Protein AF-A0A7C7ZGY5-F1 (afdb_monomer_lite)

pLDDT: mean 77.36, std 22.37, range [29.62, 97.62]

Foldseek 3Di:
DDDDDDDPDPPPPPDPPPLQWLFLVQLVVPFAKKWFWKWFQAPNDTDIKIWIWGWARWDPVDPFTKTKIFTDFIPCLRTLFIAQPVGDTFFTKGKIWIKTAPDRDDSVCSVVVNVVCCVPQVWGKIAGQWMWMFTHGHNDPPDTHDTDIQHRKIWTWHFDDPPDVLCVSCVPPDAPTKTKIWIAGPVGDIDIHIIGRHDPDPPDPDPPDDDDDDDDDDDDDDDDDPDPDDDD

Radius of gyration: 22.77 Å; chains: 1; bounding box: 55×67×70 Å

Secondary structure (DSSP, 8-state):
---------------------HHHHHHHHH-EEEEEEEEEEETTEEEEEEEEEEEPPP-TTSSS--EEEEEPPPS-TT-SEEE-TTS-B--EEEEEEEEE-S----GGGHHHHHHHHHHHHSEEEEEEEEEEEEEEPTT--SPPPPPEE-TT-EEEEEEPPTT-HHHHHTTTS--S-EEEEEEE-TT--EEEEEEEEEPP--TT---S------------PPPP----S---

Structure (mmCIF, N/CA/C/O backbone):
data_AF-A0A7C7ZGY5-F1
#
_entry.id   AF-A0A7C7ZGY5-F1
#
loop_
_atom_site.group_PDB
_atom_site.id
_atom_site.type_symbol
_atom_site.label_atom_id
_atom_site.label_alt_id
_atom_site.label_comp_id
_atom_site.label_asym_id
_atom_site.label_entity_id
_atom_site.label_seq_id
_atom_site.pdbx_PDB_ins_code
_atom_site.Cartn_x
_atom_site.Cartn_y
_atom_site.Cartn_z
_atom_site.occupancy
_atom_site.B_iso_or_equiv
_atom_site.auth_seq_id
_atom_site.auth_comp_id
_atom_site.auth_asym_id
_atom_site.auth_atom_id
_atom_site.pdbx_PDB_model_num
ATOM 1 N N . MET A 1 1 ? 37.189 49.397 -39.766 1.00 38.53 1 MET A N 1
ATOM 2 C CA . MET A 1 1 ? 37.515 47.976 -39.514 1.00 38.53 1 MET A CA 1
ATOM 3 C C . MET A 1 1 ? 36.945 47.603 -38.155 1.00 38.53 1 MET A C 1
ATOM 5 O O . MET A 1 1 ? 37.521 47.993 -37.152 1.00 38.53 1 MET A O 1
ATOM 9 N N . PHE A 1 2 ? 35.785 46.947 -38.115 1.00 38.94 2 PHE A N 1
ATOM 10 C CA . PHE A 1 2 ? 35.175 46.464 -36.872 1.00 38.94 2 PHE A CA 1
ATOM 11 C C . PHE A 1 2 ? 35.420 44.957 -36.780 1.00 38.94 2 PHE A C 1
ATOM 13 O O . PHE A 1 2 ? 34.933 44.198 -37.615 1.00 38.94 2 PHE A O 1
ATOM 20 N N . GLY A 1 3 ? 36.256 44.557 -35.821 1.00 39.28 3 GLY A N 1
ATOM 21 C CA . GLY A 1 3 ? 36.583 43.161 -35.547 1.00 39.28 3 GLY A CA 1
ATOM 22 C C . GLY A 1 3 ? 35.405 42.460 -34.880 1.00 39.28 3 GLY A C 1
ATOM 23 O O . GLY A 1 3 ? 34.872 42.939 -33.883 1.00 39.28 3 GLY A O 1
ATOM 24 N N . ILE A 1 4 ? 34.987 41.340 -35.460 1.00 48.84 4 ILE A N 1
ATOM 25 C CA . ILE A 1 4 ? 33.901 40.497 -34.963 1.00 48.84 4 I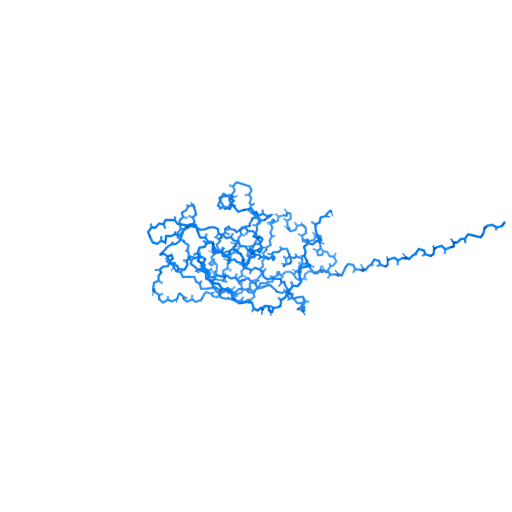LE A CA 1
ATOM 26 C C . ILE A 1 4 ? 34.417 39.724 -33.744 1.00 48.84 4 ILE A C 1
ATOM 28 O O . ILE A 1 4 ? 35.307 38.883 -33.866 1.00 48.84 4 ILE A O 1
ATOM 32 N N . SER A 1 5 ? 33.849 40.008 -32.571 1.00 43.19 5 SER A N 1
ATOM 33 C CA . SER A 1 5 ? 34.026 39.201 -31.363 1.00 43.19 5 SER A CA 1
ATOM 34 C C . SER A 1 5 ? 33.410 37.819 -31.569 1.00 43.19 5 SER A C 1
ATOM 36 O O . SER A 1 5 ? 32.190 37.670 -31.646 1.00 43.19 5 SER A O 1
ATOM 38 N N . LEU A 1 6 ? 34.265 36.802 -31.645 1.00 45.12 6 LEU A N 1
ATOM 39 C CA . LEU A 1 6 ? 33.872 35.400 -31.652 1.00 45.12 6 LEU A CA 1
ATOM 40 C C . LEU A 1 6 ? 33.504 34.993 -30.215 1.00 45.12 6 LEU A C 1
ATOM 42 O O . LEU A 1 6 ? 34.368 34.653 -29.409 1.00 45.12 6 LEU A O 1
ATOM 46 N N . VAL A 1 7 ? 32.220 35.064 -29.865 1.00 47.22 7 VAL A N 1
ATOM 47 C CA . VAL A 1 7 ? 31.720 34.465 -28.621 1.00 47.22 7 VAL A CA 1
ATOM 48 C C . VAL A 1 7 ? 31.669 32.957 -28.849 1.00 47.22 7 VAL A C 1
ATOM 50 O O . VAL A 1 7 ? 30.792 32.463 -29.557 1.00 47.22 7 VAL A O 1
ATOM 53 N N . LEU A 1 8 ? 32.634 32.222 -28.284 1.00 43.62 8 LEU A N 1
ATOM 54 C CA . LEU A 1 8 ? 32.565 30.766 -28.200 1.00 43.62 8 LEU A CA 1
ATOM 55 C C . LEU A 1 8 ? 31.308 30.394 -27.408 1.00 43.62 8 LEU A C 1
ATOM 57 O O . LEU A 1 8 ? 31.261 30.521 -26.185 1.00 43.62 8 LEU A O 1
ATOM 61 N N . GLY A 1 9 ? 30.280 29.942 -28.126 1.00 39.06 9 GLY A N 1
ATOM 62 C CA . GLY A 1 9 ? 29.123 29.289 -27.542 1.00 39.06 9 GLY A CA 1
ATOM 63 C C . GLY A 1 9 ? 29.591 28.034 -26.821 1.00 39.06 9 GLY A C 1
ATOM 64 O O . GLY A 1 9 ? 29.951 27.044 -27.457 1.00 39.06 9 GLY A O 1
ATOM 65 N N . GLY A 1 10 ? 29.612 28.091 -25.491 1.00 37.88 10 GLY A N 1
ATOM 66 C CA . GLY A 1 10 ? 29.796 26.916 -24.659 1.00 37.88 10 GLY A CA 1
ATOM 67 C C . GLY A 1 10 ? 28.727 25.897 -25.026 1.00 37.88 10 GLY A C 1
ATOM 68 O O . GLY A 1 10 ? 27.544 26.099 -24.752 1.00 37.88 10 GLY A O 1
ATOM 69 N N . MET A 1 11 ? 29.139 24.803 -25.663 1.00 38.03 11 MET A N 1
ATOM 70 C CA . MET A 1 11 ? 28.330 23.599 -25.694 1.00 38.03 11 MET A CA 1
ATOM 71 C C . MET A 1 11 ? 28.184 23.146 -24.247 1.00 38.03 11 MET A C 1
ATOM 73 O O . MET A 1 11 ? 29.093 22.548 -23.673 1.00 38.03 11 MET A O 1
ATOM 77 N N . ALA A 1 12 ? 27.044 23.471 -23.640 1.00 38.25 12 ALA A N 1
ATOM 78 C CA . ALA A 1 12 ? 26.575 22.759 -22.472 1.00 38.25 12 ALA A CA 1
ATOM 79 C C . ALA A 1 12 ? 26.450 21.298 -22.906 1.00 38.25 12 ALA A C 1
ATOM 81 O O . ALA A 1 12 ? 25.515 20.929 -23.618 1.00 38.25 12 ALA A O 1
ATOM 82 N N . ALA A 1 13 ? 27.451 20.492 -22.553 1.00 36.31 13 ALA A N 1
ATOM 83 C CA . ALA A 1 13 ? 27.382 19.055 -22.684 1.00 36.31 13 ALA A CA 1
ATOM 84 C C . ALA A 1 13 ? 26.111 18.622 -21.954 1.00 36.31 13 ALA A C 1
ATOM 86 O O . ALA A 1 13 ? 26.026 18.717 -20.727 1.00 36.31 13 ALA A O 1
ATOM 87 N N . ALA A 1 14 ? 25.097 18.220 -22.720 1.00 39.31 14 ALA A N 1
ATOM 88 C CA . ALA A 1 14 ? 23.957 17.516 -22.181 1.00 39.31 14 ALA A CA 1
ATOM 89 C C . ALA A 1 14 ? 24.535 16.298 -21.462 1.00 39.31 14 ALA A C 1
ATOM 91 O O . ALA A 1 14 ? 25.043 15.376 -22.101 1.00 39.31 14 ALA A O 1
ATOM 92 N N . GLN A 1 15 ? 24.544 16.345 -20.130 1.00 38.47 15 GLN A N 1
ATOM 93 C CA . GLN A 1 15 ? 24.908 15.195 -19.323 1.00 38.47 15 GLN A CA 1
ATOM 94 C C . GLN A 1 15 ? 24.031 14.038 -19.813 1.00 38.47 15 GLN A C 1
ATOM 96 O O . GLN A 1 15 ? 22.812 14.231 -19.921 1.00 38.47 15 GLN A O 1
ATOM 101 N N . PRO A 1 16 ? 24.601 12.874 -20.173 1.00 39.12 16 PRO A N 1
ATOM 102 C CA . PRO A 1 16 ? 23.784 11.733 -20.537 1.00 39.12 16 PRO A CA 1
ATOM 103 C C . PRO A 1 16 ? 22.846 11.500 -19.360 1.00 39.12 16 PRO A C 1
ATOM 105 O O . PRO A 1 16 ? 23.297 11.336 -18.226 1.00 39.12 16 PRO A O 1
ATOM 108 N N . ALA A 1 17 ? 21.540 11.598 -19.613 1.00 46.69 17 ALA A N 1
ATOM 109 C CA . ALA A 1 17 ? 20.529 11.277 -18.626 1.00 46.69 17 ALA A CA 1
ATOM 110 C C . ALA A 1 17 ? 20.821 9.845 -18.176 1.00 46.69 17 ALA A C 1
ATOM 112 O O . ALA A 1 17 ? 20.553 8.920 -18.938 1.00 46.69 17 ALA A O 1
ATOM 113 N N . GLY A 1 18 ? 21.453 9.692 -17.008 1.00 50.91 18 GLY A N 1
ATOM 114 C CA . GLY A 1 18 ? 21.986 8.415 -16.548 1.00 50.91 18 GLY A CA 1
ATOM 115 C C . GLY A 1 18 ? 20.942 7.317 -16.702 1.00 50.91 18 GLY A C 1
ATOM 116 O O . GLY A 1 18 ? 19.758 7.552 -16.452 1.00 50.91 18 GLY A O 1
ATOM 117 N N . ASP A 1 19 ? 21.371 6.150 -17.175 1.00 59.72 19 ASP A N 1
ATOM 118 C CA . ASP A 1 19 ? 20.507 5.021 -17.513 1.00 59.72 19 ASP A CA 1
ATOM 119 C C . ASP A 1 19 ? 19.689 4.532 -16.304 1.00 59.72 19 ASP A C 1
ATOM 121 O O . ASP A 1 19 ? 20.076 3.612 -15.577 1.00 59.72 19 ASP A O 1
ATOM 125 N N . VAL A 1 20 ? 18.525 5.142 -16.075 1.00 77.56 20 VAL A N 1
ATOM 126 C CA . VAL A 1 20 ? 17.631 4.764 -14.979 1.00 77.56 20 VAL A CA 1
ATOM 127 C C . VAL A 1 20 ? 16.953 3.440 -15.326 1.00 77.56 20 VAL A C 1
ATOM 129 O O . VAL A 1 20 ? 16.162 3.355 -16.265 1.00 77.56 20 VAL A O 1
ATOM 132 N N . SER A 1 21 ? 17.239 2.393 -14.550 1.00 85.25 21 SER A N 1
ATOM 133 C CA . SER A 1 21 ? 16.591 1.083 -14.709 1.00 85.25 21 SER A CA 1
ATOM 134 C C . SER A 1 21 ? 15.072 1.159 -14.491 1.00 85.25 21 SER A C 1
ATOM 136 O O . SER A 1 21 ? 14.600 1.999 -13.723 1.00 85.25 21 SER A O 1
ATOM 138 N N . LEU A 1 22 ? 14.311 0.216 -15.059 1.00 87.38 22 LEU A N 1
ATOM 139 C CA . LEU A 1 22 ? 12.865 0.114 -14.814 1.00 87.38 22 LEU A CA 1
ATOM 140 C C . LEU A 1 22 ? 12.542 0.002 -13.316 1.00 87.38 22 LEU A C 1
ATOM 142 O O . LEU A 1 22 ? 11.633 0.673 -12.843 1.00 87.38 22 LEU A O 1
ATOM 146 N N . ASN A 1 23 ? 13.321 -0.785 -12.568 1.00 88.88 23 ASN A N 1
ATOM 147 C CA . ASN A 1 23 ? 13.136 -0.945 -11.126 1.00 88.88 23 ASN A CA 1
ATOM 148 C C . ASN A 1 23 ? 13.255 0.404 -10.388 1.00 88.88 23 ASN A C 1
ATOM 150 O O . ASN A 1 23 ? 12.352 0.772 -9.650 1.00 88.88 23 ASN A O 1
ATOM 154 N N . HIS A 1 24 ? 14.290 1.202 -10.681 1.00 88.62 24 HIS A N 1
ATOM 155 C CA . HIS A 1 24 ? 14.421 2.568 -10.147 1.00 88.62 24 HIS A CA 1
ATOM 156 C C . HIS A 1 24 ? 13.213 3.459 -10.481 1.00 88.62 24 HIS A C 1
ATOM 158 O O . HIS A 1 24 ? 12.735 4.184 -9.614 1.00 88.62 24 HIS A O 1
ATOM 164 N N . LEU A 1 25 ? 12.692 3.403 -11.713 1.00 90.56 25 LEU A N 1
ATOM 165 C CA . LEU A 1 25 ? 11.513 4.192 -12.097 1.00 90.56 25 LEU A CA 1
ATOM 166 C C . LEU A 1 25 ? 10.261 3.766 -11.324 1.00 90.56 25 LEU A C 1
ATOM 168 O O . LEU A 1 25 ? 9.490 4.617 -10.887 1.00 90.56 25 LEU A O 1
ATOM 172 N N . VAL A 1 26 ? 10.059 2.460 -11.150 1.00 93.50 26 VAL A N 1
ATOM 173 C CA . VAL A 1 26 ? 8.918 1.919 -10.407 1.00 93.50 26 VAL A CA 1
ATOM 174 C C . VAL A 1 26 ? 9.027 2.267 -8.926 1.00 93.50 26 VAL A C 1
ATOM 176 O O . VAL A 1 26 ? 8.097 2.859 -8.381 1.00 93.50 26 VAL A O 1
ATOM 179 N N . LEU A 1 27 ? 10.163 1.970 -8.291 1.00 93.62 27 LEU A N 1
ATOM 180 C CA . LEU A 1 27 ? 10.392 2.248 -6.872 1.00 93.62 27 LEU A CA 1
ATOM 181 C C . LEU A 1 27 ? 10.345 3.757 -6.574 1.00 93.62 27 LEU A C 1
ATOM 183 O O . LEU A 1 27 ? 9.690 4.196 -5.630 1.00 93.62 27 LEU A O 1
ATOM 187 N N . GLY A 1 28 ? 10.934 4.574 -7.448 1.00 92.50 28 GLY A N 1
ATOM 188 C CA . GLY A 1 28 ? 10.854 6.032 -7.368 1.00 92.50 28 GLY A CA 1
ATOM 189 C C . GLY A 1 28 ? 9.450 6.588 -7.626 1.00 92.50 28 GLY A C 1
ATOM 190 O O . GLY A 1 28 ? 9.114 7.656 -7.116 1.00 92.50 28 GLY A O 1
ATOM 191 N N . TRP A 1 29 ? 8.601 5.882 -8.381 1.00 94.75 29 TRP A N 1
ATOM 192 C CA . TRP A 1 29 ? 7.196 6.257 -8.514 1.00 94.75 29 TRP A CA 1
ATOM 193 C C . TRP A 1 29 ? 6.437 5.945 -7.230 1.00 94.75 29 TRP A C 1
ATOM 195 O O . TRP A 1 29 ? 5.744 6.834 -6.747 1.00 94.75 29 TRP A O 1
ATOM 205 N N . ILE A 1 30 ? 6.553 4.732 -6.676 1.00 95.31 30 ILE A N 1
ATOM 206 C CA . ILE A 1 30 ? 5.766 4.287 -5.509 1.00 95.31 30 ILE A CA 1
ATOM 207 C C . ILE A 1 30 ? 6.171 4.964 -4.196 1.00 95.31 30 ILE A C 1
ATOM 209 O O . ILE A 1 30 ? 5.348 4.983 -3.286 1.00 95.31 30 ILE A O 1
ATOM 213 N N . GLN A 1 31 ? 7.391 5.492 -4.074 1.00 95.06 31 GLN A N 1
ATOM 214 C CA . GLN A 1 31 ? 7.887 6.049 -2.813 1.00 95.06 31 GLN A CA 1
ATOM 215 C C . GLN A 1 31 ? 6.978 7.149 -2.240 1.00 95.06 31 GLN A C 1
ATOM 217 O O . GLN A 1 31 ? 6.319 7.897 -2.971 1.00 95.06 31 GLN A O 1
ATOM 222 N N . GLY A 1 32 ? 6.997 7.280 -0.916 1.00 94.50 32 GLY A N 1
ATOM 223 C CA . GLY A 1 32 ? 6.335 8.356 -0.192 1.00 94.50 32 GLY A CA 1
ATOM 224 C C . GLY A 1 32 ? 5.571 7.889 1.041 1.00 94.50 32 GLY A C 1
ATOM 225 O O . GLY A 1 32 ? 5.610 6.725 1.433 1.00 94.50 32 GLY A O 1
ATOM 226 N N . ASN A 1 33 ? 4.880 8.839 1.668 1.00 94.75 33 ASN A N 1
ATOM 227 C CA . ASN A 1 33 ? 4.047 8.590 2.837 1.00 94.75 33 ASN A CA 1
ATOM 228 C C . ASN A 1 33 ? 2.611 8.371 2.380 1.00 94.75 33 ASN A C 1
ATOM 230 O O . ASN A 1 33 ? 2.060 9.207 1.673 1.00 94.75 33 ASN A O 1
ATOM 234 N N . TYR A 1 34 ? 2.004 7.274 2.795 1.00 94.94 34 TYR A N 1
ATOM 235 C CA . TYR A 1 34 ? 0.626 6.934 2.490 1.00 94.94 34 TYR A CA 1
ATOM 236 C C . TYR A 1 34 ? -0.197 6.927 3.769 1.00 94.94 34 TYR A C 1
ATOM 238 O O . TYR A 1 34 ? 0.272 6.499 4.824 1.00 94.94 34 TYR A O 1
ATOM 246 N N . ALA A 1 35 ? -1.437 7.384 3.656 1.00 92.88 35 ALA A N 1
ATOM 247 C CA . ALA A 1 35 ? -2.396 7.415 4.743 1.00 92.88 35 ALA A CA 1
ATOM 248 C C . ALA A 1 35 ? -3.681 6.691 4.337 1.00 92.88 35 ALA A C 1
ATOM 250 O O . ALA A 1 35 ? -4.204 6.897 3.238 1.00 92.88 35 ALA A O 1
ATOM 251 N N . THR A 1 36 ? -4.190 5.863 5.242 1.00 91.69 36 THR A N 1
ATOM 252 C CA . THR A 1 36 ? -5.502 5.215 5.137 1.00 91.69 36 THR A CA 1
ATOM 253 C C . THR A 1 36 ? -6.373 5.717 6.289 1.00 91.69 36 THR A C 1
ATOM 255 O O . THR A 1 36 ? -5.977 5.540 7.444 1.00 91.69 36 THR A O 1
ATOM 258 N N . PRO A 1 37 ? -7.516 6.367 6.015 1.00 90.00 37 PRO A N 1
ATOM 259 C CA . PRO A 1 37 ? -8.421 6.831 7.049 1.00 90.00 37 PRO A CA 1
ATOM 260 C C . PRO A 1 37 ? -9.187 5.662 7.653 1.00 90.00 37 PRO A C 1
ATOM 262 O O . PRO A 1 37 ? -9.611 4.742 6.955 1.00 90.00 37 PRO A O 1
ATOM 265 N N . LEU A 1 38 ? -9.341 5.723 8.969 1.00 90.56 38 LEU A N 1
ATOM 266 C CA . LEU A 1 38 ? -10.076 4.761 9.772 1.00 90.56 38 LEU A CA 1
ATOM 267 C C . LEU A 1 38 ? -10.970 5.520 10.749 1.00 90.56 38 LEU A C 1
ATOM 269 O O . LEU A 1 38 ? -10.711 6.679 11.090 1.00 90.56 38 LEU A O 1
ATOM 273 N N . VAL A 1 39 ? -12.005 4.852 11.235 1.00 90.19 39 VAL A N 1
ATOM 274 C CA . VAL A 1 39 ? -12.806 5.329 12.357 1.00 90.19 39 VAL A CA 1
ATOM 275 C C . VAL A 1 39 ? -12.499 4.438 13.546 1.00 90.19 39 VAL A C 1
ATOM 277 O O . VAL A 1 39 ? -12.639 3.222 13.477 1.00 90.19 39 VAL A O 1
ATOM 280 N N . CYS A 1 40 ? -12.069 5.050 14.638 1.00 90.25 40 CYS A N 1
ATOM 281 C CA . CYS A 1 40 ? -11.637 4.368 15.843 1.00 90.25 40 CYS A CA 1
ATOM 282 C C . CYS A 1 40 ? -12.537 4.742 17.022 1.00 90.25 40 CYS A C 1
ATOM 284 O O . CYS A 1 40 ? -12.945 5.897 17.165 1.00 90.25 40 CYS A O 1
ATOM 286 N N . LYS A 1 41 ? -12.858 3.767 17.874 1.00 90.00 41 LYS A N 1
ATOM 287 C CA . LYS A 1 41 ? -13.537 3.988 19.153 1.00 90.00 41 LYS A CA 1
ATOM 288 C C . LYS A 1 41 ? -12.502 4.346 20.208 1.00 90.00 41 LYS A C 1
ATOM 290 O O . LYS A 1 41 ? -11.681 3.508 20.555 1.00 90.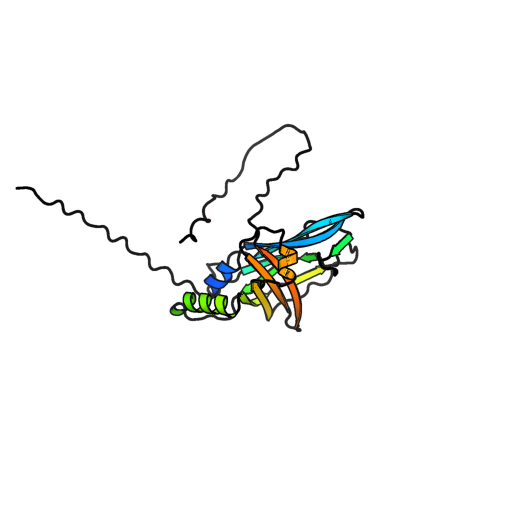00 41 LYS A O 1
ATOM 295 N N . ILE A 1 42 ? -12.561 5.575 20.706 1.00 87.06 42 ILE A N 1
ATOM 296 C CA . ILE A 1 42 ? -11.685 6.102 21.756 1.00 87.06 42 ILE A CA 1
ATOM 297 C C . ILE A 1 42 ? -12.595 6.699 22.827 1.00 87.06 42 ILE A C 1
ATOM 299 O O . ILE A 1 42 ? -13.422 7.557 22.510 1.00 87.06 42 ILE A O 1
ATOM 303 N N . ASP A 1 43 ? -12.487 6.220 24.066 1.00 86.25 43 ASP A N 1
ATOM 304 C CA . ASP A 1 43 ? -13.327 6.651 25.196 1.00 86.25 43 ASP A CA 1
ATOM 305 C C . ASP A 1 43 ? -14.841 6.570 24.892 1.00 86.25 43 ASP A C 1
ATOM 307 O O . ASP A 1 43 ? -15.617 7.473 25.197 1.00 86.25 43 ASP A O 1
ATOM 311 N N . GLY A 1 44 ? -15.270 5.518 24.183 1.00 83.62 44 GLY A N 1
ATOM 312 C CA . GLY A 1 44 ? -16.662 5.325 23.746 1.00 83.62 44 GLY A CA 1
ATOM 313 C C . GLY A 1 44 ? -17.102 6.189 22.550 1.00 83.62 44 GLY A C 1
ATOM 314 O O . GLY A 1 44 ? -18.102 5.875 21.896 1.00 83.62 44 GLY A O 1
ATOM 315 N N . ALA A 1 45 ? -16.335 7.218 22.186 1.00 87.31 45 ALA A N 1
ATOM 316 C CA . ALA A 1 45 ? -16.616 8.093 21.054 1.00 87.31 45 ALA A CA 1
ATOM 317 C C . ALA A 1 45 ? -15.963 7.589 19.758 1.00 87.31 45 ALA A C 1
ATOM 319 O O . ALA A 1 45 ? -14.852 7.061 19.754 1.00 87.31 45 ALA A O 1
ATOM 320 N N . SER A 1 46 ? -16.642 7.784 18.626 1.00 89.00 46 SER A N 1
ATOM 321 C CA . SER A 1 46 ? -16.037 7.566 17.308 1.00 89.00 46 SER A CA 1
ATOM 322 C C . SER A 1 46 ? -15.170 8.764 16.931 1.00 89.00 46 SER A C 1
ATOM 324 O O . SER A 1 46 ? -15.670 9.883 16.831 1.00 89.00 46 SER A O 1
ATOM 326 N N . ARG A 1 47 ? -13.880 8.528 16.697 1.00 87.62 47 ARG A N 1
ATOM 327 C CA . ARG A 1 47 ? -12.914 9.531 16.238 1.00 87.62 47 ARG A CA 1
ATOM 328 C C . ARG A 1 47 ? -12.210 9.050 14.975 1.00 87.62 47 ARG A C 1
ATOM 330 O O . ARG A 1 47 ? -12.096 7.852 14.731 1.00 87.62 47 ARG A O 1
ATOM 337 N N . ARG A 1 48 ? -11.729 9.992 14.167 1.00 85.44 48 ARG A N 1
ATOM 338 C CA . ARG A 1 48 ? -10.946 9.677 12.969 1.00 85.44 48 ARG A CA 1
ATOM 339 C C . ARG A 1 48 ? -9.526 9.276 13.372 1.00 85.44 48 ARG A C 1
ATOM 341 O O . ARG A 1 48 ? -8.872 10.021 14.095 1.00 85.44 48 ARG A O 1
ATOM 348 N N . GLY A 1 49 ? -9.069 8.131 12.880 1.00 87.06 49 GLY A N 1
ATOM 349 C CA . GLY A 1 49 ? -7.688 7.660 12.970 1.00 87.06 49 GLY A CA 1
ATOM 350 C C . GLY A 1 49 ? -7.044 7.565 11.586 1.00 87.06 49 GLY A C 1
ATOM 351 O O . GLY A 1 49 ? -7.730 7.600 10.559 1.00 87.06 49 GLY A O 1
ATOM 352 N N . LEU A 1 50 ? -5.717 7.438 11.552 1.00 88.88 50 LEU A N 1
ATOM 353 C CA . LEU A 1 50 ? -4.951 7.244 10.322 1.00 88.88 50 LEU A CA 1
ATOM 354 C C . LEU A 1 50 ? -3.976 6.079 10.488 1.00 88.88 50 LEU A C 1
ATOM 356 O O . LEU A 1 50 ? -3.153 6.078 11.402 1.00 88.88 50 LEU A O 1
ATOM 360 N N . ARG A 1 51 ? -4.013 5.128 9.550 1.00 90.81 51 ARG A N 1
ATOM 361 C CA . ARG A 1 51 ? -2.915 4.174 9.350 1.00 90.81 51 ARG A CA 1
ATOM 362 C C . ARG A 1 51 ? -1.901 4.789 8.399 1.00 90.81 51 ARG A C 1
ATOM 364 O O . ARG A 1 51 ? -2.273 5.216 7.301 1.00 90.81 51 ARG A O 1
ATOM 371 N N . ARG A 1 52 ? -0.628 4.794 8.797 1.00 92.56 52 ARG A N 1
ATOM 372 C CA . ARG A 1 52 ? 0.467 5.351 7.996 1.00 92.56 52 ARG A CA 1
ATOM 373 C C . ARG A 1 52 ? 1.399 4.281 7.475 1.00 92.56 52 ARG A C 1
ATOM 375 O O . ARG A 1 52 ? 1.810 3.387 8.207 1.00 92.56 52 ARG A O 1
ATOM 382 N N . ILE A 1 53 ? 1.750 4.423 6.205 1.00 94.81 53 ILE A N 1
ATOM 383 C CA . ILE A 1 53 ? 2.650 3.515 5.506 1.00 94.81 53 ILE A CA 1
ATOM 384 C C . ILE A 1 53 ? 3.715 4.356 4.827 1.00 94.81 53 ILE A C 1
ATOM 386 O O . ILE A 1 53 ? 3.404 5.239 4.029 1.00 94.81 53 ILE A O 1
ATOM 390 N N . LEU A 1 54 ? 4.973 4.092 5.147 1.00 95.62 54 LEU A N 1
ATOM 391 C CA . LEU A 1 54 ? 6.109 4.729 4.503 1.00 95.62 54 LEU A CA 1
ATOM 392 C C . LEU A 1 54 ? 6.687 3.764 3.476 1.00 95.62 54 LEU A C 1
ATOM 394 O O . LEU A 1 54 ? 7.156 2.691 3.836 1.00 95.62 54 LEU A O 1
ATOM 398 N N . ILE A 1 55 ? 6.700 4.169 2.211 1.00 96.31 55 ILE A N 1
ATOM 399 C CA . ILE A 1 55 ? 7.499 3.502 1.185 1.00 96.31 55 ILE A CA 1
ATOM 400 C C . ILE A 1 55 ? 8.773 4.324 1.009 1.00 96.31 55 ILE A C 1
ATOM 402 O O . ILE A 1 55 ? 8.736 5.431 0.464 1.00 96.31 55 ILE A O 1
ATOM 406 N N . ALA A 1 56 ? 9.878 3.805 1.535 1.00 94.56 56 ALA A N 1
ATOM 407 C CA . ALA A 1 56 ? 11.179 4.456 1.514 1.00 94.56 56 ALA A CA 1
ATOM 408 C C . ALA A 1 56 ? 11.726 4.582 0.078 1.00 94.56 56 ALA A C 1
ATOM 410 O O . ALA A 1 56 ? 11.413 3.740 -0.778 1.00 94.56 56 ALA A O 1
ATOM 411 N N . PRO A 1 57 ? 12.559 5.607 -0.192 1.00 91.25 57 PRO A N 1
ATOM 412 C CA . PRO A 1 57 ? 13.293 5.680 -1.448 1.00 91.25 57 PRO A CA 1
ATOM 413 C C . PRO A 1 57 ? 14.114 4.399 -1.663 1.00 91.25 57 PRO A C 1
ATOM 415 O O . PRO A 1 57 ? 14.564 3.794 -0.685 1.00 91.25 57 PRO A O 1
ATOM 418 N N . PRO A 1 58 ? 14.291 3.960 -2.920 1.00 89.50 58 PRO A N 1
ATOM 419 C CA . PRO A 1 58 ? 15.123 2.802 -3.211 1.00 89.50 58 PRO A CA 1
ATOM 420 C C . PRO A 1 58 ? 16.584 3.061 -2.829 1.00 89.50 58 PRO A C 1
ATOM 422 O O . PRO A 1 58 ? 17.081 4.174 -2.997 1.00 89.50 58 PRO A O 1
ATOM 425 N N . ASP A 1 59 ? 17.292 2.029 -2.371 1.00 83.31 59 ASP A N 1
ATOM 426 C CA . ASP A 1 59 ? 18.743 2.128 -2.177 1.00 83.31 59 ASP A CA 1
ATOM 427 C C . ASP A 1 59 ? 19.464 2.131 -3.535 1.00 83.31 59 ASP A C 1
ATOM 429 O O . ASP A 1 59 ? 19.631 1.093 -4.185 1.00 83.31 59 ASP A O 1
ATOM 433 N N . GLU A 1 60 ? 19.900 3.317 -3.958 1.00 77.81 60 GLU A N 1
ATOM 434 C CA . GLU A 1 60 ? 20.584 3.545 -5.235 1.00 77.81 60 GLU A CA 1
ATOM 435 C C . GLU A 1 60 ? 21.960 2.862 -5.317 1.00 77.81 60 GLU A C 1
ATOM 437 O O . GLU A 1 60 ? 22.504 2.692 -6.410 1.00 77.81 60 GLU A O 1
ATOM 442 N N . LYS A 1 61 ? 22.534 2.440 -4.181 1.00 78.38 61 LYS A N 1
ATOM 443 C CA . LYS A 1 61 ? 23.832 1.748 -4.145 1.00 78.38 61 LYS A CA 1
ATOM 444 C C . LYS A 1 61 ? 23.706 0.267 -4.499 1.00 78.38 61 LYS A C 1
ATOM 446 O O . LYS A 1 61 ? 24.712 -0.376 -4.803 1.00 78.38 61 LYS A O 1
ATOM 451 N N . MET A 1 62 ? 22.495 -0.291 -4.470 1.00 77.38 62 MET A N 1
ATOM 452 C CA . MET A 1 62 ? 22.267 -1.697 -4.779 1.00 77.38 62 MET A CA 1
ATOM 453 C C . MET A 1 62 ? 22.183 -1.948 -6.287 1.00 77.38 62 MET A C 1
ATOM 455 O O . MET A 1 62 ? 21.470 -1.273 -7.027 1.00 77.38 62 MET A O 1
ATOM 459 N N . LYS A 1 63 ? 22.848 -3.018 -6.746 1.00 76.75 63 LYS A N 1
ATOM 460 C CA . LYS A 1 63 ? 22.742 -3.497 -8.139 1.00 76.75 63 LYS A CA 1
ATOM 461 C C . LYS A 1 63 ? 21.291 -3.811 -8.527 1.00 76.75 63 LYS A C 1
ATOM 463 O O . LYS A 1 63 ? 20.891 -3.569 -9.666 1.00 76.75 63 LYS A O 1
ATOM 468 N N . THR A 1 64 ? 20.525 -4.335 -7.572 1.00 83.12 64 THR A N 1
ATOM 469 C CA . THR A 1 64 ? 19.084 -4.560 -7.678 1.00 83.12 64 THR A CA 1
ATOM 470 C C . THR A 1 64 ? 18.412 -3.722 -6.596 1.00 83.12 64 THR A C 1
ATOM 472 O O . THR A 1 64 ? 18.389 -4.157 -5.451 1.00 83.12 64 THR A O 1
ATOM 475 N N . PRO A 1 65 ? 17.909 -2.525 -6.929 1.00 88.31 65 PRO A N 1
ATOM 476 C CA . PRO A 1 65 ? 17.303 -1.641 -5.943 1.00 88.31 65 PRO A CA 1
ATOM 477 C C . PRO A 1 65 ? 16.111 -2.290 -5.243 1.00 88.31 65 PRO A C 1
ATOM 479 O O . PRO A 1 65 ? 15.298 -2.967 -5.878 1.00 88.31 65 PRO A O 1
ATOM 482 N N . GLU A 1 66 ? 15.992 -2.035 -3.949 1.00 93.44 66 GLU A N 1
ATOM 483 C CA . GLU A 1 66 ? 14.869 -2.469 -3.122 1.00 93.44 66 GLU A CA 1
ATOM 484 C C . GLU A 1 66 ? 14.359 -1.266 -2.329 1.00 93.44 66 GLU A C 1
ATOM 486 O O . GLU A 1 66 ? 15.130 -0.360 -2.000 1.00 93.44 66 GLU A O 1
ATOM 491 N N . SER A 1 67 ? 13.065 -1.263 -2.023 1.00 95.19 67 SER A N 1
ATOM 492 C CA . SER A 1 67 ? 12.438 -0.276 -1.142 1.00 95.19 67 SER A CA 1
ATOM 493 C C . SER A 1 67 ? 11.893 -0.962 0.099 1.00 95.19 67 SER A C 1
ATOM 495 O O . SER A 1 67 ? 11.365 -2.072 0.029 1.00 95.19 67 SER A O 1
ATOM 497 N N . VAL A 1 68 ? 11.973 -0.270 1.232 1.00 97.00 68 VAL A N 1
ATOM 498 C CA . VAL A 1 68 ? 11.318 -0.693 2.473 1.00 97.00 68 VAL A CA 1
ATOM 499 C C . VAL A 1 68 ? 9.913 -0.102 2.520 1.00 97.00 68 VAL A C 1
ATOM 501 O O . VAL A 1 68 ? 9.735 1.104 2.352 1.00 97.00 68 VAL A O 1
ATOM 504 N N . VAL A 1 69 ? 8.918 -0.946 2.762 1.00 97.06 69 VAL A N 1
ATOM 505 C CA . VAL A 1 69 ? 7.535 -0.581 3.061 1.00 97.06 69 VAL A CA 1
ATOM 506 C C . VAL A 1 69 ? 7.331 -0.780 4.556 1.00 97.06 69 VAL A C 1
ATOM 508 O O . VAL A 1 69 ? 7.243 -1.910 5.026 1.00 97.06 69 VAL A O 1
ATOM 511 N N . ARG A 1 70 ? 7.277 0.316 5.306 1.00 96.75 70 ARG A N 1
ATOM 512 C CA . ARG A 1 70 ? 7.100 0.314 6.758 1.00 96.75 70 ARG A CA 1
ATOM 513 C C . ARG A 1 70 ? 5.666 0.655 7.118 1.00 96.75 70 ARG A C 1
ATOM 515 O O . ARG A 1 70 ? 5.147 1.689 6.692 1.00 96.75 70 ARG A O 1
ATOM 522 N N . PHE A 1 71 ? 5.072 -0.183 7.950 1.00 93.62 71 PHE A N 1
ATOM 523 C CA . PHE A 1 71 ? 3.806 0.083 8.606 1.00 93.62 71 PHE A CA 1
ATOM 524 C C . PHE A 1 71 ? 4.084 0.658 9.986 1.00 93.62 71 PHE A C 1
ATOM 526 O O . PHE A 1 71 ? 4.678 -0.005 10.838 1.00 93.62 71 PHE A O 1
ATOM 533 N N . ASN A 1 72 ? 3.686 1.911 10.180 1.00 88.19 72 ASN A N 1
ATOM 534 C CA . ASN A 1 72 ? 3.765 2.533 11.490 1.00 88.19 72 ASN A CA 1
ATOM 535 C C . ASN A 1 72 ? 2.565 2.107 12.325 1.00 88.19 72 ASN A C 1
ATOM 537 O O . ASN A 1 72 ? 1.505 1.792 11.776 1.00 88.19 72 ASN A O 1
ATOM 541 N N . ASP A 1 73 ? 2.735 2.194 13.640 1.00 81.81 73 ASP A N 1
ATOM 542 C CA . ASP A 1 73 ? 1.621 2.047 14.560 1.00 81.81 73 ASP A CA 1
ATOM 543 C C . ASP A 1 73 ? 0.490 3.020 14.203 1.00 81.81 73 ASP A C 1
ATOM 545 O O . ASP A 1 73 ? 0.698 4.115 13.654 1.00 81.81 73 ASP A O 1
ATOM 549 N N . LEU A 1 74 ? -0.727 2.575 14.471 1.00 82.88 74 LEU A N 1
ATOM 550 C CA . LEU A 1 74 ? -1.922 3.344 14.235 1.00 82.88 74 LEU A CA 1
ATOM 551 C C . LEU A 1 74 ? -1.907 4.600 15.110 1.00 82.88 74 LEU A C 1
ATOM 553 O O . LEU A 1 74 ? -1.655 4.533 16.309 1.00 82.88 74 LEU A O 1
ATOM 557 N N . GLU A 1 75 ? -2.257 5.754 14.537 1.00 78.25 75 GLU A N 1
ATOM 558 C CA . GLU A 1 75 ? -2.344 7.023 15.280 1.00 78.25 75 GLU A CA 1
ATOM 559 C C . GLU A 1 75 ? -3.615 7.094 16.152 1.00 78.25 75 GLU A C 1
ATOM 561 O O . GLU A 1 75 ? -4.424 8.016 16.034 1.00 78.25 75 GLU A O 1
ATOM 566 N N . ALA A 1 76 ? -3.831 6.070 16.977 1.00 71.56 76 ALA A N 1
ATOM 567 C CA . ALA A 1 76 ? -4.979 5.887 17.853 1.00 71.56 76 ALA A CA 1
ATOM 568 C C . ALA A 1 76 ? -4.650 4.873 18.972 1.00 71.56 76 ALA A C 1
ATOM 570 O O . ALA A 1 76 ? -5.383 3.909 19.162 1.00 71.56 76 ALA A O 1
ATOM 571 N N . GLU A 1 77 ? -3.547 5.084 19.699 1.00 68.94 77 GLU A N 1
ATOM 572 C CA . GLU A 1 77 ? -3.008 4.149 20.712 1.00 68.94 77 GLU A CA 1
ATOM 573 C C . GLU A 1 77 ? -4.028 3.726 21.787 1.00 68.94 77 GLU A C 1
ATOM 575 O O . GLU A 1 77 ? -3.989 2.600 22.269 1.00 68.94 77 GLU A O 1
ATOM 580 N N . THR A 1 78 ? -4.981 4.595 22.137 1.00 78.62 78 THR A N 1
ATOM 581 C CA . THR A 1 78 ? -6.033 4.311 23.132 1.00 78.62 78 THR A CA 1
ATOM 582 C C . THR A 1 78 ? -7.335 3.785 22.520 1.00 78.62 78 THR A C 1
ATOM 584 O O . THR A 1 78 ? -8.371 3.740 23.188 1.00 78.62 78 THR A O 1
ATOM 587 N N . ALA A 1 79 ? -7.330 3.428 21.234 1.00 82.69 79 ALA A N 1
ATOM 588 C CA . ALA A 1 79 ? -8.519 2.909 20.582 1.00 82.69 79 ALA A CA 1
ATOM 589 C C . ALA A 1 79 ? -8.834 1.483 21.039 1.00 82.69 79 ALA A C 1
ATOM 591 O O . ALA A 1 79 ? -7.976 0.606 21.045 1.00 82.69 79 ALA A O 1
ATOM 592 N N . THR A 1 80 ? -10.108 1.232 21.331 1.00 83.69 80 THR A N 1
ATOM 593 C CA . THR A 1 80 ? -10.609 -0.107 21.668 1.00 83.69 80 THR A CA 1
ATOM 594 C C . THR A 1 80 ? -11.015 -0.910 20.438 1.00 83.69 80 THR A C 1
ATOM 596 O O . THR A 1 80 ? -11.203 -2.117 20.518 1.00 83.69 80 THR A O 1
ATOM 599 N N . ARG A 1 81 ? -11.218 -0.234 19.300 1.00 87.81 81 ARG A N 1
ATOM 600 C CA . ARG A 1 81 ? -11.618 -0.835 18.024 1.00 87.81 81 ARG A CA 1
ATOM 601 C C . ARG A 1 81 ? -11.414 0.166 16.897 1.00 87.81 81 ARG A C 1
ATOM 603 O O . ARG A 1 81 ? -11.708 1.345 17.091 1.00 87.81 81 ARG A O 1
ATOM 610 N N . CYS A 1 82 ? -11.020 -0.289 15.710 1.00 89.06 82 CYS A N 1
ATOM 611 C CA . CYS A 1 82 ? -11.047 0.535 14.501 1.00 89.06 82 CYS A CA 1
ATOM 612 C C . CYS A 1 82 ? -11.708 -0.201 13.338 1.00 89.06 82 CYS A C 1
ATOM 614 O O . CYS A 1 82 ? -11.594 -1.419 13.207 1.00 89.06 82 CYS A O 1
ATOM 616 N N . PHE A 1 83 ? -12.398 0.564 12.503 1.00 88.44 83 PHE A N 1
ATOM 617 C CA . PHE A 1 83 ? -13.139 0.095 11.343 1.00 88.44 83 PHE A CA 1
ATOM 618 C C . PHE A 1 83 ? -12.924 1.030 10.154 1.00 88.44 83 PHE A C 1
ATOM 620 O O . PHE A 1 83 ? -12.547 2.197 10.308 1.00 88.44 83 PHE A O 1
ATOM 627 N N . THR A 1 84 ? -13.168 0.521 8.948 1.00 82.06 84 THR A N 1
ATOM 628 C CA . THR A 1 84 ? -13.225 1.383 7.759 1.00 82.06 84 THR A CA 1
ATOM 629 C C . THR A 1 84 ? -14.518 2.207 7.757 1.00 82.06 84 THR A C 1
ATOM 631 O O . THR A 1 84 ? -15.510 1.807 8.368 1.00 82.06 84 THR A O 1
ATOM 634 N N . GLU A 1 85 ? -14.561 3.341 7.048 1.00 71.25 85 GLU A N 1
ATOM 635 C CA . GLU A 1 85 ? -15.783 4.168 6.984 1.00 71.25 85 GLU A CA 1
ATOM 636 C C . GLU A 1 85 ? -16.967 3.458 6.292 1.00 71.25 85 GLU A C 1
ATOM 638 O O . GLU A 1 85 ? -18.111 3.859 6.485 1.00 71.25 85 GLU A O 1
ATOM 643 N N . ILE A 1 86 ? -16.717 2.387 5.526 1.00 71.25 86 ILE A N 1
ATOM 644 C CA . ILE A 1 86 ? -17.755 1.539 4.905 1.00 71.25 86 ILE A CA 1
ATOM 645 C C . ILE A 1 86 ? -18.141 0.326 5.770 1.00 71.25 86 ILE A C 1
ATOM 647 O O . ILE A 1 86 ? -18.947 -0.499 5.348 1.00 71.25 86 ILE A O 1
ATOM 651 N N . GLY A 1 87 ? -17.601 0.228 6.988 1.00 66.38 87 GLY A N 1
ATOM 652 C CA . GLY A 1 87 ? -17.801 -0.899 7.896 1.00 66.38 87 GLY A CA 1
ATOM 653 C C . GLY A 1 87 ? -16.735 -1.990 7.747 1.00 66.38 87 GLY A C 1
ATOM 654 O O . GLY A 1 87 ? -15.991 -2.045 6.770 1.00 66.38 87 GLY A O 1
ATOM 655 N N . GLY A 1 88 ? -16.632 -2.849 8.760 1.00 75.94 88 GLY A N 1
ATOM 656 C CA . GLY A 1 88 ? -15.635 -3.919 8.833 1.00 75.94 88 GLY A CA 1
ATOM 657 C C . GLY A 1 88 ? -14.459 -3.562 9.737 1.00 75.94 88 GLY A C 1
ATOM 658 O O . GLY A 1 88 ? -13.892 -2.470 9.643 1.00 75.94 88 GLY A O 1
ATOM 659 N N . ASP A 1 89 ? -14.123 -4.495 10.623 1.00 82.88 89 ASP A N 1
ATOM 660 C CA . ASP A 1 89 ? -13.017 -4.351 11.561 1.00 82.88 89 ASP A CA 1
ATOM 661 C C . ASP A 1 89 ? -11.681 -4.353 10.839 1.00 82.88 89 ASP A C 1
ATOM 663 O O . ASP A 1 89 ? -11.456 -5.111 9.895 1.00 82.88 89 ASP A O 1
ATOM 667 N N . THR A 1 90 ? -10.782 -3.492 11.301 1.00 87.75 90 THR A N 1
ATOM 668 C CA . THR A 1 90 ? -9.435 -3.389 10.752 1.00 87.75 90 THR A CA 1
ATOM 669 C C . THR A 1 90 ? -8.410 -3.631 11.847 1.00 87.75 90 THR A C 1
ATOM 671 O O . THR A 1 90 ? -8.456 -2.926 12.860 1.00 87.75 90 THR A O 1
ATOM 674 N N . PRO A 1 91 ? -7.455 -4.555 11.650 1.00 88.62 91 PRO A N 1
ATOM 675 C CA . PRO A 1 91 ? -6.381 -4.754 12.611 1.00 88.62 91 PRO A CA 1
ATOM 676 C C . PRO A 1 91 ? -5.426 -3.554 12.615 1.00 88.62 91 PRO A C 1
ATOM 678 O O . PRO A 1 91 ? -5.325 -2.807 11.635 1.00 88.62 91 PRO A O 1
ATOM 681 N N . ASN A 1 92 ? -4.681 -3.385 13.698 1.00 89.19 92 ASN A N 1
ATOM 682 C CA . ASN A 1 92 ? -3.428 -2.654 13.664 1.00 89.19 92 ASN A CA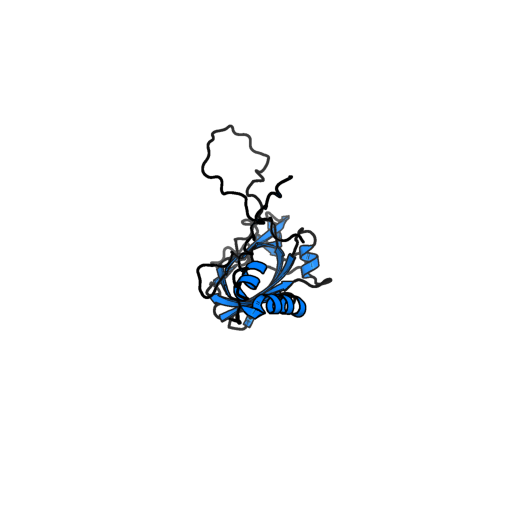 1
ATOM 683 C C . ASN A 1 92 ? -2.397 -3.485 12.892 1.00 89.19 92 ASN A C 1
ATOM 685 O O . ASN A 1 92 ? -2.275 -4.684 13.132 1.00 89.19 92 ASN A O 1
ATOM 689 N N . ILE A 1 93 ? -1.695 -2.862 11.949 1.00 90.94 93 ILE A N 1
ATOM 690 C CA . ILE A 1 93 ? -0.673 -3.530 11.141 1.00 90.94 93 ILE A CA 1
ATOM 691 C C . ILE A 1 93 ? 0.642 -2.827 11.424 1.00 90.94 93 ILE A C 1
ATOM 693 O O . ILE A 1 93 ? 0.734 -1.623 11.193 1.00 90.94 93 ILE A O 1
ATOM 697 N N . THR A 1 94 ? 1.644 -3.571 11.877 1.00 92.31 94 THR A N 1
ATOM 698 C CA . THR A 1 94 ? 2.992 -3.060 12.150 1.00 92.31 94 THR A CA 1
ATOM 699 C C . THR A 1 94 ? 4.041 -3.985 11.546 1.00 92.31 94 THR A C 1
ATOM 701 O O . THR A 1 94 ? 3.785 -5.164 11.305 1.00 92.31 94 THR A O 1
ATOM 704 N N . GLY A 1 95 ? 5.221 -3.440 11.253 1.00 94.50 95 GLY A N 1
ATOM 705 C CA . GLY A 1 95 ? 6.329 -4.193 10.668 1.00 94.50 95 GLY A CA 1
ATOM 706 C C . GLY A 1 95 ? 6.830 -3.595 9.360 1.00 94.50 95 GLY A C 1
ATOM 707 O O . GLY A 1 95 ? 6.497 -2.464 8.984 1.00 94.50 95 GLY A O 1
ATOM 708 N N . GLU A 1 96 ? 7.677 -4.352 8.672 1.00 97.00 96 GLU A N 1
ATOM 709 C CA . GLU A 1 96 ? 8.387 -3.889 7.486 1.00 97.00 96 GLU A CA 1
ATOM 710 C C . GLU A 1 96 ? 8.465 -4.979 6.430 1.00 97.00 96 GLU A C 1
ATOM 712 O O . GLU A 1 96 ? 8.766 -6.134 6.725 1.00 97.00 96 GLU A O 1
ATOM 717 N N . LEU A 1 97 ? 8.270 -4.576 5.178 1.00 97.38 97 LEU A N 1
ATOM 718 C CA . LEU A 1 97 ? 8.475 -5.409 4.004 1.00 97.38 97 LEU A CA 1
ATOM 719 C C . LEU A 1 97 ? 9.562 -4.805 3.127 1.00 97.38 97 LEU A C 1
ATOM 721 O O . LEU A 1 97 ? 9.634 -3.592 2.955 1.00 97.38 97 LEU A O 1
ATOM 725 N N . VAL A 1 98 ? 10.376 -5.652 2.516 1.00 97.06 98 VAL A N 1
ATOM 726 C CA . VAL A 1 98 ? 11.356 -5.255 1.506 1.00 97.06 98 VAL A CA 1
ATOM 727 C C . VAL A 1 98 ? 10.851 -5.711 0.151 1.00 97.06 98 VAL A C 1
ATOM 729 O O . VAL A 1 98 ? 10.583 -6.898 -0.050 1.00 97.06 98 VAL A O 1
ATOM 732 N N . VAL A 1 99 ? 10.712 -4.766 -0.776 1.00 96.31 99 VAL A N 1
ATOM 733 C CA . VAL A 1 99 ? 10.096 -5.004 -2.083 1.00 96.31 99 VAL A CA 1
ATOM 734 C C . VAL A 1 99 ? 11.012 -4.624 -3.233 1.00 96.31 99 VAL A C 1
ATOM 736 O O . VAL A 1 99 ? 11.803 -3.684 -3.143 1.00 96.31 99 VAL A O 1
ATOM 739 N N . ARG A 1 100 ? 10.856 -5.334 -4.351 1.00 94.12 100 ARG A N 1
ATOM 740 C CA . ARG A 1 100 ? 11.552 -5.051 -5.611 1.00 94.12 100 ARG A CA 1
ATOM 741 C C . ARG A 1 100 ? 10.632 -5.265 -6.804 1.00 94.12 100 ARG A C 1
ATOM 743 O O . ARG A 1 100 ? 9.707 -6.074 -6.748 1.00 94.12 100 ARG A O 1
ATOM 750 N N . HIS A 1 101 ? 10.914 -4.604 -7.920 1.00 92.62 101 HIS A N 1
ATOM 751 C CA . HIS A 1 101 ? 10.233 -4.923 -9.170 1.00 92.62 101 HIS A CA 1
ATOM 752 C C . HIS A 1 101 ? 10.717 -6.283 -9.726 1.00 92.62 101 HIS A C 1
ATOM 754 O O . HIS A 1 101 ? 11.931 -6.499 -9.792 1.00 92.62 101 HIS A O 1
ATOM 760 N N . PRO A 1 102 ? 9.817 -7.184 -10.172 1.00 87.12 102 PRO A N 1
ATOM 761 C CA . PRO A 1 102 ? 10.174 -8.545 -10.600 1.00 87.12 102 PRO A CA 1
ATOM 762 C C . PRO A 1 102 ? 11.069 -8.584 -11.844 1.00 87.12 102 PRO A C 1
ATOM 764 O O . PRO A 1 102 ? 11.815 -9.534 -12.066 1.00 87.12 102 PRO A O 1
ATOM 767 N N . VAL A 1 103 ? 10.987 -7.557 -12.692 1.00 75.62 103 VAL A N 1
ATOM 768 C CA . VAL A 1 103 ? 11.662 -7.544 -13.989 1.00 75.62 103 VAL A CA 1
ATOM 769 C C . VAL A 1 103 ? 12.959 -6.744 -13.927 1.00 75.62 103 VAL A C 1
ATOM 771 O O . VAL A 1 103 ? 12.937 -5.519 -13.785 1.00 75.62 103 VAL A O 1
ATOM 774 N N . THR A 1 104 ? 14.081 -7.418 -14.173 1.00 63.12 104 THR A N 1
ATOM 775 C CA . THR A 1 104 ? 15.392 -6.811 -14.458 1.00 63.12 104 THR A CA 1
ATOM 776 C C . THR A 1 104 ? 15.528 -6.558 -15.970 1.00 63.12 104 THR A C 1
ATOM 778 O O . THR A 1 104 ? 16.283 -7.226 -16.665 1.00 63.12 104 THR A O 1
ATOM 781 N N . LYS A 1 105 ? 14.711 -5.661 -16.539 1.00 61.22 105 LYS A N 1
ATOM 782 C CA . LYS A 1 105 ? 14.716 -5.389 -17.994 1.00 61.22 105 LYS A CA 1
ATOM 783 C C . LYS A 1 105 ? 15.857 -4.459 -18.418 1.00 61.22 105 LYS A C 1
ATOM 785 O O . LYS A 1 105 ? 16.357 -3.670 -17.615 1.00 61.22 105 LYS A O 1
ATOM 790 N N . LEU A 1 106 ? 16.220 -4.554 -19.701 1.00 60.78 106 LEU A N 1
ATOM 791 C CA . LEU A 1 106 ? 17.227 -3.736 -20.384 1.00 60.78 106 LEU A CA 1
ATOM 792 C C . LEU A 1 106 ? 16.977 -2.238 -20.158 1.00 60.78 106 LEU A C 1
ATOM 794 O O . LEU A 1 106 ? 15.853 -1.748 -20.282 1.00 60.78 106 LEU A O 1
ATOM 798 N N . ARG A 1 107 ? 18.049 -1.514 -19.826 1.00 69.00 107 ARG A N 1
ATOM 799 C CA . ARG A 1 107 ? 18.023 -0.084 -19.478 1.00 69.00 107 ARG A CA 1
ATOM 800 C C . ARG A 1 107 ? 17.428 0.788 -20.590 1.00 69.00 107 ARG A C 1
ATOM 802 O O . ARG A 1 107 ? 16.699 1.732 -20.301 1.00 69.00 107 ARG A O 1
ATOM 809 N N . GLU A 1 108 ? 17.643 0.404 -21.844 1.00 79.56 108 GLU A N 1
ATOM 810 C CA . GLU A 1 108 ? 17.245 1.156 -23.040 1.00 79.56 108 GLU A CA 1
ATOM 811 C C . GLU A 1 108 ? 15.731 1.402 -23.149 1.00 79.56 108 GLU A C 1
ATOM 813 O O . GLU A 1 108 ? 15.299 2.464 -23.599 1.00 79.56 108 GLU A O 1
ATOM 818 N N . THR A 1 109 ? 14.893 0.454 -22.709 1.00 86.00 109 THR A N 1
ATOM 819 C CA . THR A 1 109 ? 13.427 0.559 -22.842 1.00 86.00 109 THR A CA 1
ATOM 820 C C . THR A 1 109 ? 12.722 0.926 -21.541 1.00 86.00 109 THR A C 1
ATOM 822 O O . THR A 1 109 ? 11.500 1.089 -21.541 1.00 86.00 109 THR A O 1
ATOM 825 N N . ALA A 1 110 ? 13.464 1.127 -20.447 1.00 88.19 110 ALA A N 1
ATOM 826 C CA . ALA A 1 110 ? 12.921 1.289 -19.098 1.00 88.19 110 ALA A CA 1
ATOM 827 C C . ALA A 1 110 ? 11.825 2.363 -19.004 1.00 88.19 110 ALA A C 1
ATOM 829 O O . ALA A 1 110 ? 10.742 2.108 -18.478 1.00 88.19 110 ALA A O 1
ATOM 830 N N . ARG A 1 111 ? 12.054 3.554 -19.574 1.00 89.88 111 ARG A N 1
ATOM 831 C CA . ARG A 1 111 ? 11.073 4.658 -19.548 1.00 89.88 111 ARG A CA 1
ATOM 832 C C . ARG A 1 111 ? 9.803 4.345 -20.337 1.00 89.88 111 ARG A C 1
ATOM 834 O O . ARG A 1 111 ? 8.706 4.713 -19.912 1.00 89.88 111 ARG A O 1
ATOM 841 N N . ARG A 1 112 ? 9.943 3.702 -21.500 1.00 90.38 112 ARG A N 1
ATOM 842 C CA . ARG A 1 112 ? 8.806 3.307 -22.342 1.00 90.38 112 ARG A CA 1
ATOM 843 C C . ARG A 1 112 ? 7.978 2.240 -21.636 1.00 90.38 112 ARG A C 1
ATOM 845 O O . ARG A 1 112 ? 6.757 2.367 -21.584 1.00 90.38 112 ARG A O 1
ATOM 852 N N . ASP A 1 113 ? 8.645 1.239 -21.073 1.00 89.81 113 ASP A N 1
ATOM 853 C CA . ASP A 1 113 ? 8.009 0.111 -20.399 1.00 89.81 113 ASP A CA 1
ATOM 854 C C . ASP A 1 113 ? 7.289 0.573 -19.126 1.00 89.81 113 ASP A C 1
ATOM 856 O O . ASP A 1 113 ? 6.121 0.239 -18.943 1.00 89.81 113 ASP A O 1
ATOM 860 N N . PHE A 1 114 ? 7.913 1.456 -18.337 1.00 92.31 114 PHE A N 1
ATOM 861 C CA . PHE A 1 114 ? 7.285 2.118 -17.190 1.00 92.31 114 PHE A CA 1
ATOM 862 C C . PHE A 1 114 ? 5.982 2.834 -17.578 1.00 92.31 114 PHE A C 1
ATOM 864 O O . PHE A 1 114 ? 4.930 2.595 -16.984 1.00 92.31 114 PHE A O 1
ATOM 871 N N . LYS A 1 115 ? 6.023 3.694 -18.609 1.00 93.50 115 LYS A N 1
ATOM 872 C CA . LYS A 1 115 ? 4.833 4.425 -19.085 1.00 93.50 115 LYS A CA 1
ATOM 873 C C . LYS A 1 115 ? 3.751 3.474 -19.592 1.00 93.50 115 LYS A C 1
ATOM 875 O O . LYS A 1 115 ? 2.565 3.708 -19.358 1.00 93.50 115 LYS A O 1
ATOM 880 N N . LEU A 1 116 ? 4.145 2.423 -20.310 1.00 92.19 116 LEU A N 1
ATOM 881 C CA . LEU A 1 116 ? 3.218 1.445 -20.866 1.00 92.19 116 LEU A CA 1
ATOM 882 C C . LEU A 1 116 ? 2.511 0.657 -19.762 1.00 92.19 116 LEU A C 1
ATOM 884 O O . LEU A 1 116 ? 1.292 0.489 -19.832 1.00 92.19 116 LEU A O 1
ATOM 888 N N . GLU A 1 117 ? 3.255 0.205 -18.755 1.00 91.56 117 GLU A N 1
ATOM 889 C CA . GLU A 1 117 ? 2.722 -0.528 -17.611 1.00 91.56 117 GLU A CA 1
ATOM 890 C C . GLU A 1 117 ? 1.808 0.356 -16.765 1.00 91.56 117 GLU A C 1
ATOM 892 O O . GLU A 1 117 ? 0.652 -0.011 -16.547 1.00 91.56 117 GLU A O 1
ATOM 897 N N . LEU A 1 118 ? 2.240 1.575 -16.427 1.00 93.31 118 LEU A N 1
ATOM 898 C CA . LEU A 1 118 ? 1.403 2.526 -15.699 1.00 93.31 118 LEU A CA 1
ATOM 899 C C . LEU A 1 118 ? 0.111 2.851 -16.464 1.00 93.31 118 LEU A C 1
ATOM 901 O O . LEU A 1 118 ? -0.955 2.946 -15.866 1.00 93.31 118 LEU A O 1
ATOM 905 N N . ARG A 1 119 ? 0.159 2.970 -17.795 1.00 93.69 119 ARG A N 1
ATOM 906 C CA . ARG A 1 119 ? -1.046 3.205 -18.604 1.00 93.69 119 ARG A CA 1
ATOM 907 C C . ARG A 1 119 ? -1.983 1.994 -18.630 1.00 93.69 119 ARG A C 1
ATOM 909 O O . ARG A 1 119 ? -3.197 2.173 -18.584 1.00 93.69 119 ARG A O 1
ATOM 916 N N . ARG A 1 120 ? -1.439 0.777 -18.747 1.00 91.81 120 ARG A N 1
ATOM 917 C CA . ARG A 1 120 ? -2.223 -0.462 -18.914 1.00 91.81 120 ARG A CA 1
ATOM 918 C C . ARG A 1 120 ? -2.743 -1.013 -17.589 1.00 91.81 120 ARG A C 1
ATOM 920 O O . ARG A 1 120 ? -3.935 -1.272 -17.468 1.00 91.81 120 ARG A O 1
ATOM 927 N N . LYS A 1 121 ? -1.857 -1.178 -16.608 1.00 91.94 121 LYS A N 1
ATOM 928 C CA . LYS A 1 121 ? -2.154 -1.766 -15.295 1.00 91.94 121 LYS A CA 1
ATOM 929 C C . LYS A 1 121 ? -2.534 -0.733 -14.238 1.00 91.94 121 LYS A C 1
ATOM 931 O O . LYS A 1 121 ? -3.022 -1.108 -13.174 1.00 91.94 121 LYS A O 1
ATOM 936 N N . ARG A 1 122 ? -2.312 0.560 -14.514 1.00 93.62 122 ARG A N 1
ATOM 937 C CA . ARG A 1 122 ? -2.548 1.663 -13.565 1.00 93.62 122 ARG A CA 1
ATOM 938 C C . ARG A 1 122 ? -1.772 1.512 -12.261 1.00 93.62 122 ARG A C 1
ATOM 940 O O . ARG A 1 122 ? -2.223 1.989 -11.232 1.00 93.62 122 ARG A O 1
ATOM 947 N N . GLY A 1 123 ? -0.627 0.850 -12.293 1.00 95.12 123 GLY A N 1
ATOM 948 C CA . GLY A 1 123 ? 0.108 0.477 -11.097 1.00 95.12 123 GLY A CA 1
ATOM 949 C C . GLY A 1 123 ? 1.172 -0.552 -11.406 1.00 95.12 123 GLY A C 1
ATOM 950 O O . GLY A 1 123 ? 1.440 -0.821 -12.579 1.00 95.12 123 GLY A O 1
ATOM 951 N N . PHE A 1 124 ? 1.734 -1.124 -10.350 1.00 96.19 124 PHE A N 1
ATOM 952 C CA . PHE A 1 124 ? 2.823 -2.087 -10.434 1.00 96.19 124 PHE A CA 1
ATOM 953 C C . PHE A 1 124 ? 2.626 -3.216 -9.431 1.00 96.19 124 PHE A C 1
ATOM 955 O O . PHE A 1 124 ? 2.122 -2.991 -8.331 1.00 96.19 124 PHE A O 1
ATOM 962 N N . ASP A 1 125 ? 3.092 -4.394 -9.827 1.00 96.00 125 ASP A N 1
ATOM 963 C CA . ASP A 1 125 ? 3.186 -5.577 -8.9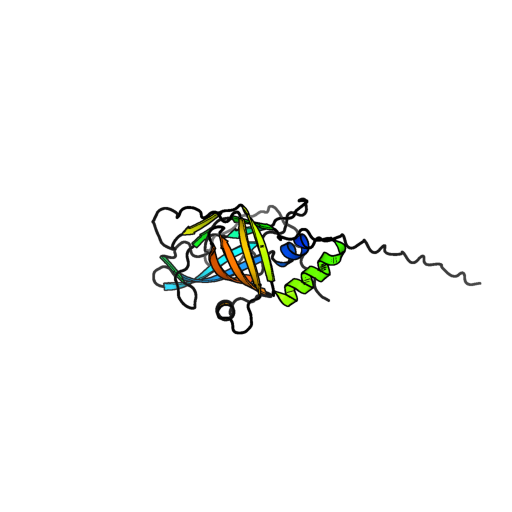82 1.00 96.00 125 ASP A CA 1
ATOM 964 C C . ASP A 1 125 ? 4.658 -5.769 -8.608 1.00 96.00 125 ASP A C 1
ATOM 966 O O . ASP A 1 125 ? 5.534 -5.793 -9.478 1.00 96.00 125 ASP A O 1
ATOM 970 N N . LEU A 1 126 ? 4.937 -5.887 -7.316 1.00 96.44 126 LEU A N 1
ATOM 971 C CA . LEU A 1 126 ? 6.278 -6.008 -6.755 1.00 96.44 126 LEU A CA 1
ATOM 972 C C . LEU A 1 126 ? 6.433 -7.363 -6.072 1.00 96.44 126 LEU A C 1
ATOM 974 O O . LEU A 1 126 ? 5.481 -7.895 -5.499 1.00 96.44 126 LEU A O 1
ATOM 978 N N . ASP A 1 127 ? 7.647 -7.899 -6.100 1.00 97.06 127 ASP A N 1
ATOM 979 C CA . ASP A 1 127 ? 8.023 -9.055 -5.292 1.00 97.06 127 ASP A CA 1
ATOM 980 C C . ASP A 1 127 ? 8.319 -8.600 -3.868 1.00 97.06 127 ASP A C 1
ATOM 982 O O . ASP A 1 127 ? 9.087 -7.652 -3.674 1.00 97.06 127 ASP A O 1
ATOM 986 N N . ILE A 1 128 ? 7.781 -9.317 -2.882 1.00 97.25 128 ILE A N 1
ATOM 987 C CA . ILE A 1 128 ? 8.203 -9.175 -1.489 1.00 97.25 128 ILE A CA 1
ATOM 988 C C . ILE A 1 128 ? 9.395 -10.107 -1.266 1.00 97.25 128 ILE A C 1
ATOM 990 O O . ILE A 1 128 ? 9.276 -11.334 -1.275 1.00 97.25 128 ILE A O 1
ATOM 994 N N . VAL A 1 129 ? 10.571 -9.509 -1.094 1.00 95.69 129 VAL A N 1
ATOM 995 C CA . VAL A 1 129 ? 11.847 -10.223 -0.952 1.00 95.69 129 VAL A CA 1
ATOM 996 C C . VAL A 1 129 ? 11.996 -10.789 0.455 1.00 95.69 129 VAL A C 1
ATOM 998 O O . VAL A 1 129 ? 12.512 -11.892 0.621 1.00 95.69 129 VAL A O 1
ATOM 1001 N N . ARG A 1 130 ? 11.555 -10.036 1.465 1.00 96.06 130 ARG A N 1
ATOM 1002 C CA . ARG A 1 130 ? 11.572 -10.410 2.886 1.00 96.06 130 ARG A CA 1
ATOM 1003 C C . ARG A 1 130 ? 10.703 -9.452 3.695 1.00 96.06 130 ARG A C 1
ATOM 1005 O O . ARG A 1 130 ? 10.399 -8.361 3.216 1.00 96.06 130 ARG A O 1
ATOM 1012 N N . GLY A 1 131 ? 10.398 -9.831 4.929 1.00 94.94 131 GLY A N 1
ATOM 1013 C CA . GLY A 1 131 ? 9.713 -8.983 5.894 1.00 94.94 131 GLY A CA 1
ATOM 1014 C C . GLY A 1 131 ? 8.476 -9.652 6.468 1.00 94.94 131 GLY A C 1
ATOM 1015 O O . GLY A 1 131 ? 7.914 -10.567 5.865 1.00 94.94 131 GLY A O 1
ATOM 1016 N N . GLU A 1 132 ? 8.073 -9.169 7.631 1.00 95.06 132 GLU A N 1
ATOM 1017 C CA . GLU A 1 132 ? 6.979 -9.718 8.419 1.00 95.06 132 GLU A CA 1
ATOM 1018 C C . GLU A 1 132 ? 6.053 -8.583 8.843 1.00 95.06 132 GLU A C 1
ATOM 1020 O O . GLU A 1 132 ? 6.506 -7.460 9.097 1.00 95.06 132 GLU A O 1
ATOM 1025 N N . LEU A 1 133 ? 4.757 -8.882 8.913 1.00 93.50 133 LEU A N 1
ATOM 1026 C CA . LEU A 1 133 ? 3.759 -7.967 9.456 1.00 93.50 133 LEU A CA 1
ATOM 1027 C C . LEU A 1 133 ? 3.063 -8.612 10.644 1.00 93.50 133 LEU A C 1
ATOM 1029 O O . LEU A 1 133 ? 2.591 -9.744 10.563 1.00 93.50 133 LEU A O 1
ATOM 1033 N N . VAL A 1 134 ? 2.942 -7.853 11.724 1.00 92.25 134 VAL A N 1
ATOM 1034 C CA . VAL A 1 134 ? 2.096 -8.197 12.862 1.00 92.25 134 VAL A CA 1
ATOM 1035 C C . VAL A 1 134 ? 0.730 -7.570 12.629 1.00 92.25 134 VAL A C 1
ATOM 1037 O O . VAL A 1 134 ? 0.626 -6.376 12.342 1.00 92.25 134 VAL A O 1
ATOM 1040 N N . MET A 1 135 ? -0.321 -8.383 12.726 1.00 89.62 135 MET A N 1
ATOM 1041 C CA . MET A 1 135 ? -1.707 -7.954 12.536 1.00 89.62 135 MET A CA 1
ATOM 1042 C C . MET A 1 135 ? -2.486 -8.189 13.818 1.00 89.62 135 MET A C 1
ATOM 1044 O O . MET A 1 135 ? -2.994 -9.281 14.051 1.00 89.62 135 MET A O 1
ATOM 1048 N N . GLN A 1 136 ? -2.574 -7.158 14.648 1.00 88.38 136 GLN A N 1
ATOM 1049 C CA . GLN A 1 136 ? -3.196 -7.249 15.962 1.00 88.38 136 GLN A CA 1
ATOM 1050 C C . GLN A 1 136 ? -4.583 -6.611 15.944 1.00 88.38 136 GLN A C 1
ATOM 1052 O O . GLN A 1 136 ? -4.781 -5.530 15.391 1.00 88.38 136 GLN A O 1
ATOM 1057 N N . THR A 1 137 ? -5.559 -7.244 16.585 1.00 87.50 137 THR A N 1
ATOM 1058 C CA . THR A 1 137 ? -6.860 -6.610 16.814 1.00 87.50 137 THR A CA 1
ATOM 1059 C C . THR A 1 137 ? -6.685 -5.359 17.676 1.00 87.50 137 THR A C 1
ATOM 1061 O O . THR A 1 137 ? -6.096 -5.416 18.753 1.00 87.50 137 THR A O 1
ATOM 1064 N N . VAL A 1 138 ? -7.195 -4.217 17.208 1.00 85.75 138 VAL A N 1
ATOM 1065 C CA . VAL A 1 138 ? -7.131 -2.950 17.955 1.00 85.75 138 VAL A CA 1
ATOM 1066 C C . VAL A 1 138 ? -7.868 -3.097 19.287 1.00 85.75 138 VAL A C 1
ATOM 1068 O O . VAL A 1 138 ? -8.980 -3.618 19.296 1.00 85.75 138 VAL A O 1
ATOM 1071 N N . GLY A 1 139 ? -7.264 -2.628 20.383 1.00 81.19 139 GLY A N 1
ATOM 1072 C CA . GLY A 1 139 ? -7.855 -2.674 21.726 1.00 81.19 139 GLY A CA 1
ATOM 1073 C C . GLY A 1 139 ? -7.806 -4.036 22.416 1.00 81.19 139 GLY A C 1
ATOM 1074 O O . GLY A 1 139 ? -8.441 -4.213 23.451 1.00 81.19 139 GLY A O 1
ATOM 1075 N N . SER A 1 140 ? -7.104 -5.009 21.833 1.00 78.38 140 SER A N 1
ATOM 1076 C CA . SER A 1 140 ? -6.948 -6.337 22.415 1.00 78.38 140 SER A CA 1
ATOM 1077 C C . SER A 1 140 ? -5.737 -6.390 23.342 1.00 78.38 140 SER A C 1
ATOM 1079 O O . SER A 1 140 ? -4.607 -6.271 22.872 1.00 78.38 140 SER A O 1
ATOM 1081 N N . ASP A 1 141 ? -5.979 -6.701 24.616 1.00 69.56 141 ASP A N 1
ATOM 1082 C CA . ASP A 1 141 ? -4.937 -7.037 25.602 1.00 69.56 141 ASP A CA 1
ATOM 1083 C C . ASP A 1 141 ? -4.360 -8.452 25.401 1.00 69.56 141 ASP A C 1
ATOM 1085 O O . ASP A 1 141 ? -3.460 -8.879 26.127 1.00 69.56 141 ASP A O 1
ATOM 1089 N N . ALA A 1 142 ? -4.886 -9.216 24.432 1.00 70.56 142 ALA A N 1
ATOM 1090 C CA . ALA A 1 142 ? -4.310 -10.503 24.061 1.00 70.56 142 ALA A CA 1
ATOM 1091 C C . ALA A 1 142 ? -2.853 -10.336 23.605 1.00 70.56 142 ALA A C 1
ATOM 1093 O O . ALA A 1 142 ? -2.482 -9.306 23.036 1.00 70.56 142 ALA A O 1
ATOM 1094 N N . ALA A 1 143 ? -2.051 -11.381 23.826 1.00 68.38 143 ALA A N 1
ATOM 1095 C CA . ALA A 1 143 ? -0.666 -11.423 23.378 1.00 68.38 143 ALA A CA 1
ATOM 1096 C C . ALA A 1 143 ? -0.557 -11.017 21.891 1.00 68.38 143 ALA A C 1
ATOM 1098 O O . ALA A 1 143 ? -1.461 -11.348 21.112 1.00 68.38 143 ALA A O 1
ATOM 1099 N N . PRO A 1 144 ? 0.522 -10.310 21.493 1.00 68.75 144 PRO A N 1
ATOM 1100 C CA . PRO A 1 144 ? 0.732 -9.918 20.107 1.00 68.75 144 PRO A CA 1
ATOM 1101 C C . PRO A 1 144 ? 0.546 -11.119 19.186 1.00 68.75 144 PRO A C 1
ATOM 1103 O O . PRO A 1 144 ? 1.092 -12.193 19.440 1.00 68.75 144 PRO A O 1
ATOM 1106 N N . THR A 1 145 ? -0.254 -10.940 18.137 1.00 82.94 145 THR A N 1
ATOM 1107 C CA . THR A 1 145 ? -0.447 -11.973 17.121 1.00 82.94 145 THR A CA 1
ATOM 1108 C C . THR A 1 145 ? 0.904 -12.339 16.516 1.00 82.94 145 THR A C 1
ATOM 1110 O O . THR A 1 145 ? 1.759 -11.467 16.344 1.00 82.94 145 THR A O 1
ATOM 1113 N N . GLU A 1 146 ? 1.107 -13.620 16.207 1.00 88.50 146 GLU A N 1
ATOM 1114 C CA . GLU A 1 146 ? 2.351 -14.063 15.583 1.00 88.50 146 GLU A CA 1
ATOM 1115 C C . GLU A 1 146 ? 2.615 -13.275 14.284 1.00 88.50 146 GLU A C 1
ATOM 1117 O O . GLU A 1 146 ? 1.677 -13.032 13.511 1.00 88.50 146 GLU A O 1
ATOM 1122 N N . PRO A 1 147 ? 3.867 -12.847 14.036 1.00 92.44 147 PRO A N 1
ATOM 1123 C CA . PRO A 1 147 ? 4.226 -12.189 12.789 1.00 92.44 147 PRO A CA 1
ATOM 1124 C C . PRO A 1 147 ? 3.926 -13.086 11.586 1.00 92.44 147 PRO A C 1
ATOM 1126 O O . PRO A 1 147 ? 4.276 -14.265 11.559 1.00 92.44 147 PRO A O 1
ATOM 1129 N N . VAL A 1 148 ? 3.305 -12.512 10.560 1.00 92.94 148 VAL A N 1
ATOM 1130 C CA . VAL A 1 148 ? 3.039 -13.192 9.291 1.00 92.94 148 VAL A CA 1
ATOM 1131 C C . VAL A 1 148 ? 4.200 -12.916 8.337 1.00 92.94 148 VAL A C 1
ATOM 1133 O O . VAL A 1 148 ? 4.464 -11.754 8.019 1.00 92.94 148 VAL A O 1
ATOM 1136 N N . ASP A 1 149 ? 4.873 -13.965 7.852 1.00 94.94 149 ASP A N 1
ATOM 1137 C CA . ASP A 1 149 ? 5.937 -13.850 6.842 1.00 94.94 149 ASP A CA 1
ATOM 1138 C C . ASP A 1 149 ? 5.351 -13.648 5.437 1.00 94.94 149 ASP A C 1
ATOM 1140 O O . ASP A 1 149 ? 4.550 -14.442 4.935 1.00 94.94 149 ASP A O 1
ATOM 1144 N N . PHE A 1 150 ? 5.792 -12.580 4.772 1.00 96.31 150 PHE A N 1
ATOM 1145 C CA . PHE A 1 150 ? 5.383 -12.237 3.410 1.00 96.31 150 PHE A CA 1
ATOM 1146 C C . PHE A 1 150 ? 6.437 -12.587 2.353 1.00 96.31 150 PHE A C 1
ATOM 1148 O O . PHE A 1 150 ? 6.258 -12.272 1.172 1.00 96.31 150 PHE A O 1
ATOM 1155 N N . ARG A 1 151 ? 7.544 -13.238 2.725 1.00 97.00 151 ARG A N 1
ATOM 1156 C CA . ARG A 1 151 ? 8.608 -13.633 1.795 1.00 97.00 151 ARG A CA 1
ATOM 1157 C C . ARG A 1 151 ? 8.078 -14.467 0.629 1.00 97.00 151 ARG A C 1
ATOM 1159 O O . ARG A 1 151 ? 7.421 -15.492 0.801 1.00 97.00 151 ARG A O 1
ATOM 1166 N N . GLY A 1 152 ? 8.438 -14.055 -0.586 1.00 95.31 152 GLY A N 1
ATOM 1167 C CA . GLY A 1 152 ? 7.971 -14.693 -1.820 1.00 95.31 152 GLY A CA 1
ATOM 1168 C C . GLY A 1 152 ? 6.532 -14.331 -2.200 1.00 95.31 152 GLY A C 1
ATOM 1169 O O . GLY A 1 152 ? 6.038 -14.824 -3.213 1.00 95.31 152 GLY A O 1
ATOM 1170 N N . GLY A 1 153 ? 5.880 -13.472 -1.415 1.00 97.00 153 GLY A N 1
ATOM 1171 C CA . GLY A 1 153 ? 4.597 -12.860 -1.718 1.00 97.00 153 GLY A CA 1
ATOM 1172 C C . GLY A 1 153 ? 4.697 -11.701 -2.713 1.00 97.00 153 GLY A C 1
ATOM 1173 O O . GLY A 1 153 ? 5.740 -11.453 -3.333 1.00 97.00 153 GLY A O 1
ATOM 1174 N N . LYS A 1 154 ? 3.589 -10.970 -2.865 1.00 97.62 154 LYS A N 1
ATOM 1175 C CA . LYS A 1 154 ? 3.453 -9.850 -3.808 1.00 97.62 154 LYS A CA 1
ATOM 1176 C C . LYS A 1 154 ? 2.878 -8.609 -3.141 1.00 97.62 154 LYS A C 1
ATOM 1178 O O . LYS A 1 154 ? 1.985 -8.715 -2.305 1.00 97.62 154 LYS A O 1
ATOM 1183 N N . LEU A 1 155 ? 3.351 -7.444 -3.576 1.00 97.50 155 LEU A N 1
ATOM 1184 C CA . LEU A 1 155 ? 2.734 -6.149 -3.299 1.00 97.50 155 LEU A CA 1
ATOM 1185 C C . LEU A 1 155 ? 2.211 -5.545 -4.606 1.00 97.50 155 LEU A C 1
ATOM 1187 O O . LEU A 1 155 ? 2.996 -5.139 -5.461 1.00 97.50 155 LEU A O 1
ATOM 1191 N N . GLY A 1 156 ? 0.893 -5.447 -4.739 1.00 97.38 156 GLY A N 1
ATOM 1192 C CA . GLY A 1 156 ? 0.221 -4.665 -5.771 1.00 97.38 156 GLY A CA 1
ATOM 1193 C C . GLY A 1 156 ? -0.033 -3.236 -5.294 1.00 97.38 156 GLY A C 1
ATOM 1194 O O . GLY A 1 156 ? -0.628 -3.013 -4.238 1.00 97.38 156 GLY A O 1
ATOM 1195 N N . ILE A 1 157 ? 0.380 -2.247 -6.084 1.00 97.38 157 ILE A N 1
ATOM 1196 C CA . ILE A 1 157 ? 0.066 -0.832 -5.853 1.00 97.38 157 ILE A CA 1
ATOM 1197 C C . ILE A 1 157 ? -0.551 -0.228 -7.109 1.00 97.38 157 ILE A C 1
ATOM 1199 O O . ILE A 1 157 ? 0.136 0.084 -8.084 1.00 97.38 157 ILE A O 1
ATOM 1203 N N . HIS A 1 158 ? -1.870 -0.034 -7.076 1.00 96.88 158 HIS A N 1
ATOM 1204 C CA . HIS A 1 158 ? -2.643 0.389 -8.246 1.00 96.88 158 HIS A CA 1
ATOM 1205 C C . HIS A 1 158 ? -3.480 1.620 -7.957 1.00 96.88 158 HIS A C 1
ATOM 1207 O O . HIS A 1 158 ? -4.168 1.689 -6.948 1.00 96.88 158 HIS A O 1
ATOM 1213 N N . ILE A 1 159 ? -3.479 2.581 -8.873 1.00 96.12 159 ILE A N 1
ATOM 1214 C CA . ILE A 1 159 ? -4.342 3.757 -8.835 1.00 96.12 159 ILE A CA 1
ATOM 1215 C C . ILE A 1 159 ? -5.804 3.305 -8.755 1.00 96.12 159 ILE A C 1
ATOM 1217 O O . ILE A 1 159 ? -6.276 2.515 -9.580 1.00 96.12 159 ILE A O 1
ATOM 1221 N N . LEU A 1 160 ? -6.529 3.848 -7.779 1.00 94.00 160 LEU A N 1
ATOM 1222 C CA . LEU A 1 160 ? -7.959 3.609 -7.625 1.00 94.00 160 LEU A CA 1
ATOM 1223 C C . LEU A 1 160 ? -8.723 4.173 -8.825 1.00 94.00 160 LEU A C 1
ATOM 1225 O O . LEU A 1 160 ? -8.480 5.292 -9.281 1.00 94.00 160 LEU A O 1
ATOM 1229 N N . ARG A 1 161 ? -9.658 3.382 -9.356 1.00 88.19 161 ARG A N 1
ATOM 1230 C CA . ARG A 1 161 ? -10.524 3.814 -10.458 1.00 88.19 161 ARG A CA 1
ATOM 1231 C C . ARG A 1 161 ? -11.576 4.797 -9.949 1.00 88.19 161 ARG A C 1
ATOM 1233 O O . ARG A 1 161 ? -11.981 4.741 -8.790 1.00 88.19 161 ARG A O 1
ATOM 1240 N N . SER A 1 162 ? -12.045 5.662 -10.848 1.00 84.56 162 SER A N 1
ATOM 1241 C CA . SER A 1 162 ? -13.229 6.479 -10.575 1.00 84.56 162 SER A CA 1
ATOM 1242 C C . SER A 1 162 ? -14.411 5.571 -10.226 1.00 84.56 162 SER A C 1
ATOM 1244 O O . SER A 1 162 ? -14.587 4.534 -10.867 1.00 84.56 162 SER A O 1
ATOM 1246 N N . GLY A 1 163 ? -15.175 5.942 -9.199 1.00 82.69 163 GLY A N 1
ATOM 1247 C CA . GLY A 1 163 ? -16.330 5.179 -8.719 1.00 82.69 163 GLY A CA 1
ATOM 1248 C C . GLY A 1 163 ? -16.018 3.982 -7.813 1.00 82.69 163 GLY A C 1
ATOM 1249 O O . GLY A 1 163 ? -16.953 3.352 -7.341 1.00 82.69 163 GLY A O 1
ATOM 1250 N N . ALA A 1 164 ? -14.748 3.661 -7.536 1.00 85.25 164 ALA A N 1
ATOM 1251 C CA . ALA A 1 164 ? -14.413 2.615 -6.566 1.00 85.25 164 ALA A CA 1
ATOM 1252 C C . ALA A 1 164 ? -14.713 3.070 -5.125 1.00 85.25 164 ALA A C 1
ATOM 1254 O O . ALA A 1 164 ? -14.405 4.210 -4.771 1.00 85.25 164 ALA A O 1
ATOM 1255 N N . ASP A 1 165 ? -15.204 2.172 -4.265 1.00 84.50 165 ASP A N 1
ATOM 1256 C CA . ASP A 1 165 ? -15.499 2.484 -2.852 1.00 84.50 165 ASP A CA 1
ATOM 1257 C C . ASP A 1 165 ? -14.269 2.997 -2.099 1.00 84.50 165 ASP A C 1
ATOM 1259 O O . ASP A 1 165 ? -14.340 3.969 -1.348 1.00 84.50 165 ASP A O 1
ATOM 1263 N N . GLY A 1 166 ? -13.094 2.434 -2.399 1.00 84.44 166 GLY A N 1
ATOM 1264 C CA . GLY A 1 166 ? -11.822 2.921 -1.869 1.00 84.44 166 GLY A CA 1
ATOM 1265 C C . GLY A 1 166 ? -11.536 4.389 -2.204 1.00 84.44 166 GLY A C 1
ATOM 1266 O O . GLY A 1 166 ? -10.841 5.063 -1.454 1.00 84.44 166 GLY A O 1
ATOM 1267 N N . LEU A 1 167 ? -12.075 4.925 -3.303 1.00 88.12 167 LEU A N 1
ATOM 1268 C CA . LEU A 1 167 ? -11.918 6.339 -3.642 1.00 88.12 167 LEU A CA 1
ATOM 1269 C C . LEU A 1 167 ? -12.828 7.233 -2.788 1.00 88.12 167 LEU A C 1
ATOM 1271 O O . LEU A 1 167 ? -12.390 8.318 -2.404 1.00 88.12 167 LEU A O 1
ATOM 1275 N N . ARG A 1 168 ? -14.046 6.765 -2.464 1.00 85.69 168 ARG A N 1
ATOM 1276 C CA . ARG A 1 168 ? -14.956 7.438 -1.520 1.00 85.69 168 ARG A CA 1
ATOM 1277 C C . ARG A 1 168 ? -14.336 7.514 -0.129 1.00 85.69 168 ARG A C 1
ATOM 1279 O O . ARG A 1 168 ? -14.302 8.599 0.433 1.00 85.69 168 ARG A O 1
ATOM 1286 N N . LEU A 1 169 ? -13.748 6.416 0.354 1.00 86.56 169 LEU A N 1
ATOM 1287 C CA . LEU A 1 169 ? -13.025 6.377 1.638 1.00 86.56 169 LEU A CA 1
ATOM 1288 C C . LEU A 1 169 ? -11.911 7.426 1.730 1.00 86.56 169 LEU A C 1
ATOM 1290 O O . LEU A 1 16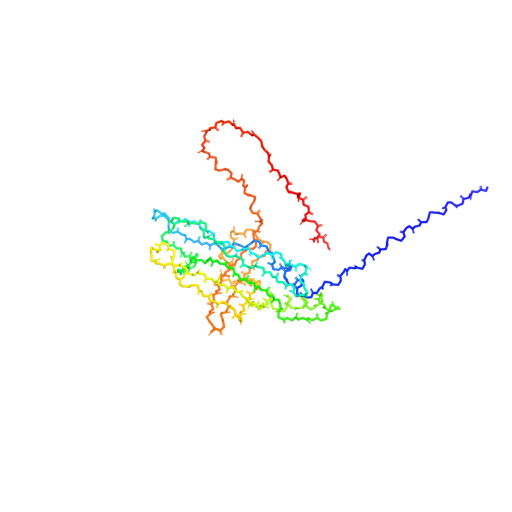9 ? -11.586 7.933 2.795 1.00 86.56 169 LEU A O 1
ATOM 1294 N N . LEU A 1 170 ? -11.281 7.743 0.602 1.00 90.56 170 LEU A N 1
ATOM 1295 C CA . LEU A 1 170 ? -10.159 8.670 0.552 1.00 90.56 170 LEU A CA 1
ATOM 1296 C C . LEU A 1 170 ? -10.578 10.085 0.147 1.00 90.56 170 LEU A C 1
ATOM 1298 O O . LEU A 1 170 ? -9.693 10.900 -0.121 1.00 90.56 170 LEU A O 1
ATOM 1302 N N . GLN A 1 171 ? -11.872 10.395 0.010 1.00 87.06 171 GLN A N 1
ATOM 1303 C CA . GLN A 1 171 ? -12.339 11.659 -0.580 1.00 87.06 171 GLN A CA 1
ATOM 1304 C C . GLN A 1 171 ? -11.783 12.888 0.153 1.00 87.06 171 GLN A C 1
ATOM 1306 O O . GLN A 1 171 ? -11.269 13.794 -0.502 1.00 87.06 171 GLN A O 1
ATOM 1311 N N . ASP A 1 172 ? -11.731 12.824 1.485 1.00 86.00 172 ASP A N 1
ATOM 1312 C CA . ASP A 1 172 ? -11.304 13.922 2.360 1.00 86.00 172 ASP A CA 1
ATOM 1313 C C . ASP A 1 172 ? -9.783 14.032 2.523 1.00 86.00 172 ASP A C 1
ATOM 1315 O O . ASP A 1 172 ? -9.294 14.885 3.262 1.00 86.00 172 ASP A O 1
ATOM 1319 N N . LEU A 1 173 ? -9.012 13.153 1.874 1.00 86.94 173 LEU A N 1
ATOM 1320 C CA . LEU A 1 173 ? -7.555 13.228 1.867 1.00 86.94 173 LEU A CA 1
ATOM 1321 C C . LEU A 1 173 ? -7.082 13.921 0.579 1.00 86.94 173 LEU A C 1
ATOM 1323 O O . LEU A 1 173 ? -7.145 13.314 -0.502 1.00 86.94 173 LEU A O 1
ATOM 1327 N N . PRO A 1 174 ? -6.590 15.176 0.661 1.00 87.06 174 PRO A N 1
ATOM 1328 C CA . PRO A 1 174 ? -6.031 15.865 -0.490 1.00 87.06 174 PRO A CA 1
ATOM 1329 C C . PRO A 1 174 ? -4.736 15.164 -0.889 1.00 87.06 174 PRO A C 1
ATOM 1331 O O . PRO A 1 174 ? -3.733 15.200 -0.176 1.00 87.06 174 PRO A O 1
ATOM 1334 N N . SER A 1 175 ? -4.763 14.496 -2.036 1.00 91.19 175 SER A N 1
ATOM 1335 C CA . SER A 1 175 ? -3.652 13.670 -2.477 1.00 91.19 175 SER A CA 1
ATOM 1336 C C . SER A 1 175 ? -3.505 13.708 -3.991 1.00 91.19 175 SER A C 1
ATOM 1338 O O . SER A 1 175 ? -4.502 13.557 -4.700 1.00 91.19 175 SER A O 1
ATOM 1340 N N . PRO A 1 176 ? -2.271 13.838 -4.508 1.00 90.31 176 PRO A N 1
ATOM 1341 C CA . PRO A 1 176 ? -2.015 13.697 -5.935 1.00 90.31 176 PRO A CA 1
ATOM 1342 C C . PRO A 1 176 ? -2.152 12.240 -6.404 1.00 90.31 176 PRO A C 1
ATOM 1344 O O . PRO A 1 176 ? -2.123 11.986 -7.607 1.00 90.31 176 PRO A O 1
ATOM 1347 N N . ARG A 1 177 ? -2.255 11.267 -5.483 1.00 93.38 177 ARG A N 1
ATOM 1348 C CA . ARG A 1 177 ? -2.336 9.852 -5.834 1.00 93.38 177 ARG A CA 1
ATOM 1349 C C . ARG A 1 177 ? -3.072 9.023 -4.788 1.00 93.38 177 ARG A C 1
ATOM 1351 O O . ARG A 1 177 ? -2.608 8.859 -3.666 1.00 93.38 177 ARG A O 1
ATOM 1358 N N . LYS A 1 178 ? -4.177 8.417 -5.209 1.00 95.56 178 LYS A N 1
ATOM 1359 C CA . LYS A 1 178 ? -4.970 7.480 -4.409 1.00 95.56 178 LYS A CA 1
ATOM 1360 C C . LYS A 1 178 ? -4.824 6.086 -5.008 1.00 95.56 178 LYS A C 1
ATOM 1362 O O . LYS A 1 178 ? -5.060 5.900 -6.203 1.00 95.56 178 LYS A O 1
ATOM 1367 N N . VAL A 1 179 ? -4.385 5.131 -4.200 1.00 96.62 179 VAL A N 1
ATOM 1368 C CA . VAL A 1 179 ? -4.031 3.774 -4.623 1.00 96.62 179 VAL A CA 1
ATOM 1369 C C . VAL A 1 179 ? -4.752 2.729 -3.778 1.00 96.62 179 VAL A C 1
ATOM 1371 O O . VAL A 1 179 ? -5.165 2.996 -2.656 1.00 96.62 179 VAL A O 1
ATOM 1374 N N . ARG A 1 180 ? -4.895 1.528 -4.323 1.00 95.88 180 ARG A N 1
ATOM 1375 C CA . ARG A 1 180 ? -5.149 0.297 -3.586 1.00 95.88 180 ARG A CA 1
ATOM 1376 C C . ARG A 1 180 ? -3.798 -0.363 -3.351 1.00 95.88 180 ARG A C 1
ATOM 1378 O O . ARG A 1 180 ? -3.066 -0.578 -4.320 1.00 95.88 180 ARG A O 1
ATOM 1385 N N . LEU A 1 181 ? -3.486 -0.632 -2.092 1.00 95.75 181 LEU A N 1
ATOM 1386 C CA . LEU A 1 181 ? -2.364 -1.472 -1.692 1.00 95.75 181 LEU A CA 1
ATOM 1387 C C . LEU A 1 181 ? -2.911 -2.870 -1.426 1.00 95.75 181 LEU A C 1
ATOM 1389 O O . LEU A 1 181 ? -3.883 -3.003 -0.686 1.00 95.75 181 LEU A O 1
ATOM 1393 N N . GLU A 1 182 ? -2.318 -3.875 -2.058 1.00 95.94 182 GLU A N 1
ATOM 1394 C CA . GLU A 1 182 ? -2.711 -5.280 -1.968 1.00 95.94 182 GLU A CA 1
ATOM 1395 C C . GLU A 1 182 ? -1.471 -6.127 -1.677 1.00 95.94 182 GLU A C 1
ATOM 1397 O O . GLU A 1 182 ? -0.512 -6.107 -2.442 1.00 95.94 182 GLU A O 1
ATOM 1402 N N . PHE A 1 183 ? -1.483 -6.850 -0.565 1.00 94.56 183 PHE A N 1
ATOM 1403 C CA . PHE A 1 183 ? -0.405 -7.720 -0.117 1.00 94.56 183 PHE A CA 1
ATOM 1404 C C . PHE A 1 183 ? -0.901 -9.154 -0.190 1.00 94.56 183 PHE A C 1
ATOM 1406 O O . PHE A 1 183 ? -1.937 -9.469 0.391 1.00 94.56 183 PHE A O 1
ATOM 1413 N N . VAL A 1 184 ? -0.167 -10.008 -0.891 1.00 96.00 184 VAL A N 1
ATOM 1414 C CA . VAL A 1 184 ? -0.492 -11.428 -1.028 1.00 96.00 184 VAL A CA 1
ATOM 1415 C C . VAL A 1 184 ? 0.660 -12.229 -0.444 1.00 96.00 184 VAL A C 1
ATOM 1417 O O . VAL A 1 184 ? 1.801 -12.054 -0.879 1.00 96.00 184 VAL A O 1
ATOM 1420 N N . THR A 1 185 ? 0.388 -13.075 0.548 1.00 95.06 185 THR A N 1
ATOM 1421 C CA . THR A 1 185 ? 1.387 -13.990 1.120 1.00 95.06 185 THR A CA 1
ATOM 1422 C C . THR A 1 185 ? 1.726 -15.099 0.124 1.00 95.06 185 THR A C 1
ATOM 1424 O O . THR A 1 185 ? 1.047 -15.301 -0.885 1.00 95.06 185 THR A O 1
ATOM 1427 N N . ARG A 1 186 ? 2.771 -15.882 0.409 1.00 94.12 186 ARG A N 1
ATOM 1428 C CA . ARG A 1 186 ? 3.092 -17.064 -0.403 1.00 94.12 186 ARG A CA 1
ATOM 1429 C C . ARG A 1 186 ? 1.983 -18.129 -0.365 1.00 94.12 186 ARG A C 1
ATOM 1431 O O . ARG A 1 186 ? 1.823 -18.850 -1.347 1.00 94.12 186 ARG A O 1
ATOM 1438 N N . SER A 1 187 ? 1.244 -18.231 0.742 1.00 92.31 187 SER A N 1
ATOM 1439 C CA . SER A 1 187 ? 0.093 -19.132 0.907 1.00 92.31 187 SER A CA 1
ATOM 1440 C C . SER A 1 187 ? -1.164 -18.655 0.170 1.00 92.31 187 SER A C 1
ATOM 1442 O O . SER A 1 187 ? -2.060 -19.462 -0.055 1.00 92.31 187 SER A O 1
ATOM 1444 N N . GLY A 1 188 ? -1.216 -17.386 -0.253 1.00 92.44 188 GLY A N 1
ATOM 1445 C CA . GLY A 1 188 ? -2.345 -16.801 -0.983 1.00 92.44 188 GLY A CA 1
ATOM 1446 C C . GLY A 1 188 ? -3.274 -15.929 -0.133 1.00 92.44 188 GLY A C 1
ATOM 1447 O O . GLY A 1 188 ? -4.244 -15.381 -0.661 1.00 92.44 188 GLY A O 1
ATOM 1448 N N . ASP A 1 189 ? -2.969 -15.745 1.152 1.00 90.25 189 ASP A N 1
ATOM 1449 C CA . ASP A 1 189 ? -3.703 -14.825 2.020 1.00 90.25 189 ASP A CA 1
ATOM 1450 C C . ASP A 1 189 ? -3.536 -13.397 1.504 1.00 90.25 189 ASP A C 1
ATOM 1452 O O . ASP A 1 189 ? -2.426 -12.952 1.203 1.00 90.25 189 ASP A O 1
ATOM 1456 N N . THR A 1 190 ? -4.654 -12.687 1.368 1.00 91.69 190 THR A N 1
ATOM 1457 C CA . THR A 1 190 ? -4.693 -11.380 0.708 1.00 91.69 190 THR A CA 1
ATOM 1458 C C . THR A 1 190 ? -5.167 -10.297 1.666 1.00 91.69 190 THR A C 1
ATOM 1460 O O . THR A 1 190 ? -6.236 -10.398 2.263 1.00 91.69 190 THR A O 1
ATOM 1463 N N . TYR A 1 191 ? -4.404 -9.208 1.740 1.00 89.38 191 TYR A N 1
ATOM 1464 C CA . TYR A 1 191 ? -4.706 -8.027 2.543 1.00 89.38 191 TYR A CA 1
ATOM 1465 C C . TYR A 1 191 ? -4.745 -6.802 1.643 1.00 89.38 191 TYR A C 1
ATOM 1467 O O . TYR A 1 191 ? -3.754 -6.474 0.997 1.00 89.38 191 TYR A O 1
ATOM 1475 N N . SER A 1 192 ? -5.878 -6.103 1.593 1.00 91.00 192 SER A N 1
ATOM 1476 C CA . SER A 1 192 ? -6.047 -4.958 0.696 1.00 91.00 192 SER A CA 1
ATOM 1477 C C . SER A 1 192 ? -6.724 -3.787 1.390 1.00 91.00 192 SER A C 1
ATOM 1479 O O . SER A 1 192 ? -7.714 -3.957 2.096 1.00 91.00 192 SER A O 1
ATOM 1481 N N . PHE A 1 193 ? -6.230 -2.576 1.141 1.00 91.38 193 PHE A N 1
ATOM 1482 C CA . PHE A 1 193 ? -6.876 -1.343 1.586 1.00 91.38 193 PHE A CA 1
ATOM 1483 C C . PHE A 1 193 ? -6.527 -0.161 0.671 1.00 91.38 193 PHE A C 1
ATOM 1485 O O . PHE A 1 193 ? -5.547 -0.162 -0.078 1.00 91.38 193 PHE A O 1
ATOM 1492 N N . ALA A 1 194 ? -7.383 0.856 0.706 1.00 93.62 194 ALA A N 1
ATOM 1493 C CA . ALA A 1 194 ? -7.205 2.094 -0.038 1.00 93.62 194 ALA A CA 1
ATOM 1494 C C . ALA A 1 194 ? -6.274 3.041 0.728 1.00 93.62 194 ALA A C 1
ATOM 1496 O O . ALA A 1 194 ? -6.475 3.257 1.916 1.00 93.62 194 ALA A O 1
ATOM 1497 N N . ALA A 1 195 ? -5.297 3.644 0.054 1.00 94.94 195 ALA A N 1
ATOM 1498 C CA . ALA A 1 195 ? -4.376 4.599 0.652 1.00 94.94 195 ALA A CA 1
ATOM 1499 C C . ALA A 1 195 ? -4.174 5.834 -0.238 1.00 94.94 195 ALA A C 1
ATOM 1501 O O . ALA A 1 195 ? -4.126 5.754 -1.467 1.00 94.94 195 ALA A O 1
ATOM 1502 N N . ALA A 1 196 ? -4.029 6.996 0.387 1.00 95.62 196 ALA A N 1
ATOM 1503 C CA . ALA A 1 196 ? -3.739 8.256 -0.281 1.00 95.62 196 ALA A CA 1
ATOM 1504 C C . ALA A 1 196 ? -2.296 8.674 0.005 1.00 95.62 196 ALA A C 1
ATOM 1506 O O . ALA A 1 196 ? -1.876 8.684 1.160 1.00 95.62 196 ALA A O 1
ATOM 1507 N N . LEU A 1 197 ? -1.546 9.056 -1.030 1.00 94.56 197 LEU A N 1
ATOM 1508 C CA . LEU A 1 197 ? -0.218 9.641 -0.870 1.00 94.56 197 LEU A CA 1
ATOM 1509 C C . LEU A 1 197 ? -0.358 10.980 -0.132 1.00 94.56 197 LEU A C 1
ATOM 1511 O O . LEU A 1 197 ? -0.924 11.934 -0.672 1.00 94.56 197 LEU A O 1
ATOM 1515 N N . SER A 1 198 ? 0.132 11.047 1.097 1.00 86.88 198 SER A N 1
ATOM 1516 C CA . SER A 1 198 ? 0.163 12.251 1.910 1.00 86.88 198 SER A CA 1
ATOM 1517 C C . SER A 1 198 ? 1.448 13.030 1.651 1.00 86.88 198 SER A C 1
ATOM 1519 O O . SER A 1 198 ? 2.523 12.458 1.452 1.00 86.88 198 SER A O 1
ATOM 1521 N N . LYS A 1 199 ? 1.372 14.360 1.742 1.00 71.44 199 LYS A N 1
ATOM 1522 C CA . LYS A 1 199 ? 2.587 15.155 1.954 1.00 71.44 199 LYS A CA 1
ATOM 1523 C C . LYS A 1 199 ? 3.226 14.720 3.284 1.00 71.44 199 LYS A C 1
ATOM 1525 O O . LYS A 1 199 ? 2.487 14.309 4.184 1.00 71.44 199 LYS A O 1
ATOM 1530 N N . PRO A 1 200 ? 4.559 14.788 3.435 1.00 56.53 200 PRO A N 1
ATOM 1531 C CA . PRO A 1 200 ? 5.176 14.651 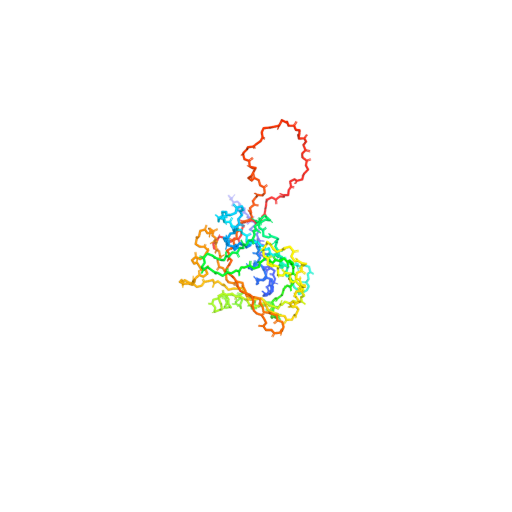4.747 1.00 56.53 200 PRO A CA 1
ATOM 1532 C C . PRO A 1 200 ? 4.490 15.647 5.683 1.00 56.53 200 PRO A C 1
ATOM 1534 O O . PRO A 1 200 ? 4.450 16.841 5.388 1.00 56.53 200 PRO A O 1
ATOM 1537 N N . ILE A 1 201 ? 3.879 15.169 6.765 1.00 47.88 201 ILE A N 1
ATOM 1538 C CA . ILE A 1 201 ? 3.369 16.085 7.780 1.00 47.88 201 ILE A CA 1
ATOM 1539 C C . ILE A 1 201 ? 4.604 16.593 8.507 1.00 47.88 201 ILE A C 1
ATOM 1541 O O . ILE A 1 201 ? 5.306 15.804 9.139 1.00 47.88 201 ILE A O 1
ATOM 1545 N N . ALA A 1 202 ? 4.895 17.888 8.379 1.00 39.56 202 ALA A N 1
ATOM 1546 C CA . ALA A 1 202 ? 5.877 18.535 9.229 1.00 39.56 202 ALA A CA 1
ATOM 1547 C C . ALA A 1 202 ? 5.476 18.242 10.682 1.00 39.56 202 ALA A C 1
ATOM 1549 O O . ALA A 1 202 ? 4.390 18.631 11.119 1.00 39.56 202 ALA A O 1
ATOM 1550 N N . ARG A 1 203 ? 6.309 17.494 11.417 1.00 38.62 203 ARG A N 1
ATOM 1551 C CA . ARG A 1 203 ? 6.168 17.340 12.870 1.00 38.62 203 ARG A CA 1
ATOM 1552 C C . ARG A 1 203 ? 6.289 18.741 13.472 1.00 38.62 203 ARG A C 1
ATOM 1554 O O . ARG A 1 203 ? 7.395 19.227 13.661 1.00 38.62 203 ARG A O 1
ATOM 1561 N N . GLY A 1 204 ? 5.163 19.421 13.672 1.00 36.22 204 GLY A N 1
ATOM 1562 C CA . GLY A 1 204 ? 5.190 20.833 14.049 1.00 36.22 204 GLY A CA 1
ATOM 1563 C C . GLY A 1 204 ? 3.851 21.502 14.345 1.00 36.22 204 GLY A C 1
ATOM 1564 O O . GLY A 1 204 ? 3.867 22.655 14.760 1.00 36.22 204 GLY A O 1
ATOM 1565 N N . GLN A 1 205 ? 2.697 20.831 14.225 1.00 34.28 205 GLN A N 1
ATOM 1566 C CA . GLN A 1 205 ? 1.477 21.342 14.867 1.00 34.28 205 GLN A CA 1
ATOM 1567 C C . GLN A 1 205 ? 1.510 20.993 16.355 1.00 34.28 205 GLN A C 1
ATOM 1569 O O . GLN A 1 205 ? 0.938 20.014 16.830 1.00 34.28 205 GLN A O 1
ATOM 1574 N N . LYS A 1 206 ? 2.275 21.821 17.067 1.00 33.09 206 LYS A N 1
ATOM 1575 C CA . LYS A 1 206 ? 2.220 22.031 18.508 1.00 33.09 206 LYS A CA 1
ATOM 1576 C C . LYS A 1 206 ? 0.741 22.163 18.889 1.00 33.09 206 LYS A C 1
ATOM 1578 O O . LYS A 1 206 ? 0.058 23.041 18.369 1.00 33.09 206 LYS A O 1
ATOM 1583 N N . ARG A 1 207 ? 0.241 21.268 19.746 1.00 34.81 207 ARG A N 1
ATOM 1584 C CA . ARG A 1 207 ? -1.053 21.447 20.413 1.00 34.81 207 ARG A CA 1
ATOM 1585 C C . ARG A 1 207 ? -1.021 22.822 21.088 1.00 34.81 207 ARG A C 1
ATOM 1587 O O . ARG A 1 207 ? -0.222 23.029 21.999 1.00 34.81 207 ARG A O 1
ATOM 1594 N N . GLU A 1 208 ? -1.824 23.769 20.612 1.00 34.38 208 GLU A N 1
ATOM 1595 C CA . GLU A 1 208 ? -2.134 24.973 21.379 1.00 34.38 208 GLU A CA 1
ATOM 1596 C C . GLU A 1 208 ? -2.833 24.523 22.664 1.00 34.38 208 GLU A C 1
ATOM 1598 O O . GLU A 1 208 ? -3.884 23.887 22.610 1.00 34.38 208 GLU A O 1
ATOM 1603 N N . GLY A 1 209 ? -2.210 24.789 23.814 1.00 37.78 209 GLY A N 1
ATOM 1604 C CA . GLY A 1 209 ? -2.810 24.520 25.121 1.00 37.78 209 GLY A CA 1
ATOM 1605 C C . GLY A 1 209 ? -1.888 23.900 26.169 1.00 37.78 209 GLY A C 1
ATOM 1606 O O . GLY A 1 209 ? -2.264 22.911 26.782 1.00 37.78 209 GLY A O 1
ATOM 1607 N N . SER A 1 210 ? -0.710 24.474 26.420 1.00 34.03 210 SER A N 1
ATOM 1608 C CA . SER A 1 210 ? -0.097 24.422 27.758 1.00 34.03 210 SER A CA 1
ATOM 1609 C C . SER A 1 210 ? 0.975 25.505 27.875 1.00 34.03 210 SER A C 1
ATOM 1611 O O . SER A 1 210 ? 1.994 25.457 27.186 1.00 34.03 210 SER A O 1
ATOM 1613 N N . ALA A 1 211 ? 0.719 26.502 28.718 1.00 38.59 211 ALA A N 1
ATOM 1614 C CA . ALA A 1 211 ? 1.669 27.549 29.064 1.00 38.59 211 ALA A CA 1
ATOM 1615 C C . ALA A 1 211 ? 2.811 26.985 29.933 1.00 38.59 211 ALA A C 1
ATOM 1617 O O . ALA A 1 211 ? 2.557 26.291 30.913 1.00 38.59 211 ALA A O 1
ATOM 1618 N N . GLY A 1 212 ? 4.054 27.313 29.576 1.00 31.02 212 GLY A N 1
ATOM 1619 C CA . GLY A 1 212 ? 5.273 27.038 30.345 1.00 31.02 212 GLY A CA 1
ATOM 1620 C C . GLY A 1 212 ? 6.509 27.612 29.619 1.00 31.02 212 GLY A C 1
ATOM 1621 O O . GLY A 1 212 ? 6.646 27.333 28.427 1.00 31.02 212 GLY A O 1
ATOM 1622 N N . PRO A 1 213 ? 7.348 28.459 30.259 1.00 38.56 213 PRO A N 1
ATOM 1623 C CA . PRO A 1 213 ? 8.327 29.342 29.596 1.00 38.56 213 PRO A CA 1
ATOM 1624 C C . PRO A 1 213 ? 9.700 28.663 29.323 1.00 38.56 213 PRO A C 1
ATOM 1626 O O . PRO A 1 213 ? 9.868 27.491 29.656 1.00 38.56 213 PRO A O 1
ATOM 1629 N N . PRO A 1 214 ? 10.653 29.343 28.641 1.00 44.75 214 PRO A N 1
ATOM 1630 C CA . PRO A 1 214 ? 11.486 28.738 27.599 1.00 44.75 214 PRO A CA 1
ATOM 1631 C C . PRO A 1 214 ? 12.896 28.333 28.049 1.00 44.75 214 PRO A C 1
ATOM 1633 O O . PRO A 1 214 ? 13.459 28.924 28.966 1.00 44.75 214 PRO A O 1
ATOM 1636 N N . ALA A 1 215 ? 13.509 27.422 27.287 1.00 30.59 215 ALA A N 1
ATOM 1637 C CA . ALA A 1 215 ? 14.945 27.436 27.010 1.00 30.59 215 ALA A CA 1
ATOM 1638 C C . ALA A 1 215 ? 15.248 26.711 25.680 1.00 30.59 215 ALA A C 1
ATOM 1640 O O . ALA A 1 215 ? 14.933 25.538 25.500 1.00 30.59 215 ALA A O 1
ATOM 1641 N N . GLU A 1 216 ? 15.832 27.460 24.749 1.00 29.62 216 GLU A N 1
ATOM 1642 C CA . GLU A 1 216 ? 16.575 27.023 23.555 1.00 29.62 216 GLU A CA 1
ATOM 1643 C C . GLU A 1 216 ? 18.055 26.718 23.937 1.00 29.62 216 GLU A C 1
ATOM 1645 O O . GLU A 1 216 ? 18.410 27.025 25.079 1.00 29.62 216 GLU A O 1
ATOM 1650 N N . PRO A 1 217 ? 18.959 26.209 23.052 1.00 40.44 217 PRO A N 1
ATOM 1651 C CA . PRO A 1 217 ? 18.848 26.115 21.587 1.00 40.44 217 PRO A CA 1
ATOM 1652 C C . PRO A 1 217 ? 19.338 24.806 20.895 1.00 40.44 217 PRO A C 1
ATOM 1654 O O . PRO A 1 217 ? 20.125 24.021 21.412 1.00 40.44 217 PRO A O 1
ATOM 1657 N N . SER A 1 218 ? 18.819 24.652 19.669 1.00 30.47 218 SER A N 1
ATOM 1658 C CA . SER A 1 218 ? 19.399 24.166 18.395 1.00 30.47 218 SER A CA 1
ATOM 1659 C C . SER A 1 218 ? 20.398 22.993 18.309 1.00 30.47 218 SER A C 1
ATOM 1661 O O . SER A 1 218 ? 21.568 23.112 18.652 1.00 30.47 218 SER A O 1
ATOM 1663 N N . ILE A 1 219 ? 19.995 21.943 17.568 1.00 30.62 219 ILE A N 1
ATOM 1664 C CA . ILE A 1 219 ? 20.885 21.145 16.699 1.00 30.62 219 ILE A CA 1
ATOM 1665 C C . ILE A 1 219 ? 20.142 20.760 15.401 1.00 30.62 219 ILE A C 1
ATOM 1667 O O . ILE A 1 219 ? 19.105 20.104 15.447 1.00 30.62 219 ILE A O 1
ATOM 1671 N N . GLY A 1 220 ? 20.722 21.125 14.249 1.00 30.00 220 GLY A N 1
ATOM 1672 C CA . GLY A 1 220 ? 20.636 20.359 12.994 1.00 30.00 220 GLY A CA 1
ATOM 1673 C C . GLY A 1 220 ? 19.501 20.680 12.013 1.00 30.00 220 GLY A C 1
ATOM 1674 O O . GLY A 1 220 ? 18.553 19.911 11.886 1.00 30.00 220 GLY A O 1
ATOM 1675 N N . GLN A 1 221 ? 19.649 21.752 11.229 1.00 29.86 221 GLN A N 1
ATOM 1676 C CA . GLN A 1 221 ? 18.921 21.936 9.966 1.00 29.86 221 GLN A CA 1
ATOM 1677 C C . GLN A 1 221 ? 19.316 20.838 8.959 1.00 29.86 221 GLN A C 1
ATOM 1679 O O . GLN A 1 221 ? 20.485 20.717 8.598 1.00 29.86 221 GLN A O 1
ATOM 1684 N N . ILE A 1 222 ? 18.341 20.065 8.474 1.00 36.44 222 ILE A N 1
ATOM 1685 C CA . ILE A 1 222 ? 18.480 19.219 7.278 1.00 36.44 222 ILE A CA 1
ATOM 1686 C C . ILE A 1 222 ? 18.003 20.062 6.082 1.00 36.44 222 ILE A C 1
ATOM 1688 O O . ILE A 1 222 ? 16.915 20.634 6.167 1.00 36.44 222 ILE A O 1
ATOM 1692 N N . PRO A 1 223 ? 18.779 20.184 4.990 1.00 34.16 223 PRO A N 1
ATOM 1693 C CA . PRO A 1 223 ? 18.454 21.098 3.902 1.00 34.16 223 PRO A CA 1
ATOM 1694 C C . PRO A 1 223 ? 17.201 20.660 3.130 1.00 34.16 223 PRO A C 1
ATOM 1696 O O . PRO A 1 223 ? 17.125 19.555 2.590 1.00 34.16 223 PRO A O 1
ATOM 1699 N N . GLU A 1 224 ? 16.229 21.571 3.045 1.00 35.22 224 GLU A N 1
ATOM 1700 C CA . GLU A 1 224 ? 15.144 21.532 2.069 1.00 35.22 224 GLU A CA 1
ATOM 1701 C C . GLU A 1 224 ? 15.728 21.678 0.661 1.00 35.22 224 GLU A C 1
ATOM 1703 O O . GLU A 1 224 ? 16.326 22.701 0.332 1.00 35.22 224 GLU A O 1
ATOM 1708 N N . GLY A 1 225 ? 15.573 20.661 -0.189 1.00 36.09 225 GLY A N 1
ATOM 1709 C CA . GLY A 1 225 ? 16.177 20.750 -1.515 1.00 36.09 225 GLY A CA 1
ATOM 1710 C C . GLY A 1 225 ? 15.909 19.620 -2.493 1.00 36.09 225 GLY A C 1
ATOM 1711 O O . GLY A 1 225 ? 16.789 19.354 -3.294 1.00 36.09 225 GLY A O 1
ATOM 1712 N N . VAL A 1 226 ? 14.746 18.949 -2.486 1.00 34.47 226 VAL A N 1
ATOM 1713 C CA . VAL A 1 226 ? 14.378 18.036 -3.596 1.00 34.47 226 VAL A CA 1
ATOM 1714 C C . VAL A 1 226 ? 12.856 17.985 -3.828 1.00 34.47 226 VAL A C 1
ATOM 1716 O O . VAL A 1 226 ? 12.222 16.947 -3.686 1.00 34.47 226 VAL A O 1
ATOM 1719 N N . TYR A 1 227 ? 12.225 19.107 -4.189 1.00 34.94 227 TYR A N 1
ATOM 1720 C CA . TYR A 1 227 ? 10.836 19.111 -4.702 1.00 34.94 227 TYR A CA 1
ATOM 1721 C C . TYR A 1 227 ? 10.641 20.050 -5.897 1.00 34.94 227 TYR A C 1
ATOM 1723 O O . TYR A 1 227 ? 9.600 20.683 -6.056 1.00 34.94 227 TYR A O 1
ATOM 1731 N N . ALA A 1 228 ? 11.627 20.125 -6.785 1.00 34.53 228 ALA A N 1
ATOM 1732 C CA . ALA A 1 228 ? 11.495 20.888 -8.018 1.00 34.53 228 ALA A CA 1
ATOM 1733 C C . ALA A 1 228 ? 12.102 20.118 -9.184 1.00 34.53 228 ALA A C 1
ATOM 1735 O O . ALA A 1 228 ? 13.185 20.463 -9.624 1.00 34.53 228 ALA A O 1
ATOM 1736 N N . LEU A 1 229 ? 11.430 19.066 -9.670 1.00 33.69 229 LEU A N 1
ATOM 1737 C CA . LEU A 1 229 ? 11.757 18.483 -10.980 1.00 33.69 229 LEU A CA 1
ATOM 1738 C C . LEU A 1 229 ? 10.646 17.593 -11.564 1.00 33.69 229 LEU A C 1
ATOM 1740 O O . LEU A 1 229 ? 10.935 16.569 -12.151 1.00 33.69 229 LEU A O 1
ATOM 1744 N N . TYR A 1 230 ? 9.370 17.978 -11.447 1.00 33.31 230 TYR A N 1
ATOM 1745 C CA . TYR A 1 230 ? 8.308 17.465 -12.335 1.00 33.31 230 TYR A CA 1
ATOM 1746 C C . TYR A 1 230 ? 7.213 18.526 -12.530 1.00 33.31 230 TYR A C 1
ATOM 1748 O O . TYR A 1 230 ? 6.091 18.411 -12.038 1.00 33.31 230 TYR A O 1
ATOM 1756 N N . ARG A 1 231 ? 7.557 19.598 -13.251 1.00 32.94 231 ARG A N 1
ATOM 1757 C CA . ARG A 1 231 ? 6.601 20.493 -13.920 1.00 32.94 231 ARG A CA 1
ATOM 1758 C C . ARG A 1 231 ? 7.175 20.917 -15.272 1.00 32.94 231 ARG A C 1
ATOM 1760 O O . ARG A 1 231 ? 7.959 21.859 -15.321 1.00 32.94 231 ARG A O 1
ATOM 1767 N N . ARG A 1 232 ? 6.733 20.216 -16.316 1.00 33.00 232 ARG A N 1
ATOM 1768 C CA . ARG A 1 232 ? 6.449 20.623 -17.707 1.00 33.00 232 ARG A CA 1
ATOM 1769 C C . ARG A 1 232 ? 6.715 19.453 -18.642 1.00 33.00 232 ARG A C 1
ATOM 1771 O O . ARG A 1 232 ? 7.818 18.877 -18.563 1.00 33.00 232 ARG A O 1
#

Sequence (232 aa):
MFGISLVLGGMAAAQPAGDVSLNHLVLGWIQGNYATPLVCKIDGASRRGLRRILIAPPDEKMKTPESVVRFNDLEAETATRCFTEIGGDTPNITGELVVRHPVTKLRETARRDFKLELRRKRGFDLDIVRGELVMQTVGSDAAPTEPVDFRGGKLGIHILRSGADGLRLLQDLPSPRKVRLEFVTRSGDTYSFAAALSKPIARGQKREGSAGPPAEPSIGQIPEGVYALYRR